Protein AF-A0A963N9H0-F1 (afdb_monomer)

Radius of gyration: 36.47 Å; Cα contacts (8 Å, |Δi|>4): 181; chains: 1;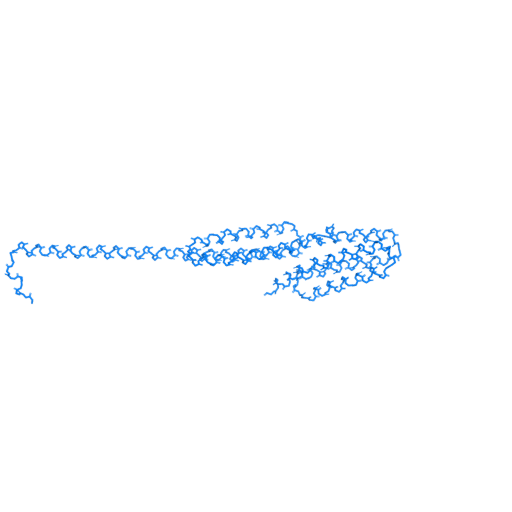 bounding box: 80×35×116 Å

pLDDT: mean 84.5, std 10.84, range [36.72, 97.06]

Secondary structure (DSSP, 8-state):
--SSSTTS-HHHHHHHHHHHHHHHHHHHHHHHHHHHHHHHHHHHHHHHHHHHHHHHHHHHHHHHHHHHHHHHHHHS--HHHHHHHHHHHHHHHHHHHHHHTT-HHHHHHHHHHHHHHHHHHHHHHHHHHHHHHH-SSTTSHHHHHHHHHHHHHHHH-TTSTHHHHHHHHHHHHHHHHHHHHH--HHHHHHHHHHHHHHHHHHHHS---HHHHHHHHHHHHHHHHHHHHHHHHHHHTT-

Structure (mmCIF, N/CA/C/O backbone):
data_AF-A0A963N9H0-F1
#
_entry.id   AF-A0A963N9H0-F1
#
loop_
_atom_site.group_PDB
_atom_site.id
_atom_site.type_symbol
_atom_site.label_atom_id
_atom_site.label_alt_id
_atom_site.label_comp_id
_atom_site.label_asym_id
_atom_site.label_entity_id
_atom_site.label_seq_id
_atom_site.pdbx_PDB_ins_code
_atom_site.Cartn_x
_atom_site.Cartn_y
_atom_site.Cartn_z
_atom_site.occupancy
_atom_site.B_iso_or_equiv
_atom_site.auth_seq_id
_atom_site.auth_comp_id
_atom_site.auth_asym_id
_atom_site.auth_atom_id
_atom_site.pdbx_PDB_model_num
ATOM 1 N N . MET A 1 1 ? 50.137 -22.230 -69.136 1.00 48.78 1 MET A N 1
ATOM 2 C CA . MET A 1 1 ? 48.948 -21.502 -69.634 1.00 48.78 1 MET A CA 1
ATOM 3 C C . MET A 1 1 ? 49.355 -20.440 -70.672 1.00 48.78 1 MET A C 1
ATOM 5 O O . MET A 1 1 ? 48.759 -19.378 -70.713 1.00 48.78 1 MET A O 1
ATOM 9 N N . ASP A 1 2 ? 50.320 -20.722 -71.562 1.00 50.44 2 ASP A N 1
ATOM 10 C CA . ASP A 1 2 ? 50.928 -19.682 -72.427 1.00 50.44 2 ASP A CA 1
ATOM 11 C C . ASP A 1 2 ? 50.453 -19.670 -73.887 1.00 50.44 2 ASP A C 1
ATOM 13 O O . ASP A 1 2 ? 50.834 -18.798 -74.664 1.00 50.44 2 ASP A O 1
ATOM 17 N N . LYS A 1 3 ? 49.594 -20.611 -74.297 1.00 55.88 3 LYS A N 1
ATOM 18 C CA . LYS A 1 3 ? 49.169 -20.721 -75.707 1.00 55.88 3 LYS A CA 1
ATOM 19 C C . LYS A 1 3 ? 47.962 -19.854 -76.090 1.00 55.88 3 LYS A C 1
ATOM 21 O O . LYS A 1 3 ? 47.691 -19.716 -77.277 1.00 55.88 3 LYS A O 1
ATOM 26 N N . LEU A 1 4 ? 47.260 -19.246 -75.128 1.00 56.66 4 LEU A N 1
ATOM 27 C CA . LEU A 1 4 ? 46.080 -18.406 -75.402 1.00 56.66 4 LEU A CA 1
ATOM 28 C C . LEU A 1 4 ? 46.425 -16.919 -75.610 1.00 56.66 4 LEU A C 1
ATOM 30 O O . LEU A 1 4 ? 45.755 -16.241 -76.380 1.00 56.66 4 LEU A O 1
ATOM 34 N N . PHE A 1 5 ? 47.513 -16.418 -75.017 1.00 53.69 5 PHE A N 1
ATOM 35 C CA . PHE A 1 5 ? 47.890 -14.997 -75.085 1.00 53.69 5 PHE A CA 1
ATOM 36 C C . PHE A 1 5 ? 48.872 -14.646 -76.218 1.00 53.69 5 PHE A C 1
ATOM 38 O O . PHE A 1 5 ? 49.210 -13.475 -76.408 1.00 53.69 5 PHE A O 1
ATOM 45 N N . SER A 1 6 ? 49.338 -15.622 -77.006 1.00 59.66 6 SER A N 1
ATOM 46 C CA . SER A 1 6 ? 50.351 -15.379 -78.049 1.00 59.66 6 SER A CA 1
ATOM 47 C C . SER A 1 6 ? 49.785 -14.837 -79.375 1.00 59.66 6 SER A C 1
ATOM 49 O O . SER A 1 6 ? 50.570 -14.421 -80.222 1.00 59.66 6 SER A O 1
ATOM 51 N N . LYS A 1 7 ? 48.453 -14.817 -79.563 1.00 62.03 7 LYS A N 1
ATOM 52 C CA . LYS A 1 7 ? 47.784 -14.373 -80.809 1.00 62.03 7 LYS A CA 1
ATOM 53 C C . LYS A 1 7 ? 47.127 -12.985 -80.746 1.00 62.03 7 LYS A C 1
ATOM 55 O O . LYS A 1 7 ? 46.616 -12.525 -81.761 1.00 62.03 7 LYS A O 1
ATOM 60 N N . LEU A 1 8 ? 47.140 -12.326 -79.589 1.00 63.69 8 LEU A N 1
ATOM 61 C CA . LEU A 1 8 ? 46.465 -11.039 -79.381 1.00 63.69 8 LEU A CA 1
ATOM 62 C C . LEU A 1 8 ? 47.384 -9.858 -79.729 1.00 63.69 8 LEU A C 1
ATOM 64 O O . LEU A 1 8 ? 48.564 -9.857 -79.356 1.00 63.69 8 LEU A O 1
ATOM 68 N N . ARG A 1 9 ? 46.849 -8.839 -80.415 1.00 72.94 9 ARG A N 1
ATOM 69 C CA . ARG A 1 9 ? 47.563 -7.580 -80.703 1.00 72.94 9 ARG A CA 1
ATOM 70 C C . ARG A 1 9 ? 47.847 -6.836 -79.391 1.00 72.94 9 ARG A C 1
ATOM 72 O O . ARG A 1 9 ? 47.112 -6.976 -78.417 1.00 72.94 9 ARG A O 1
ATOM 79 N N . ILE A 1 10 ? 48.901 -6.016 -79.348 1.00 68.56 10 ILE A N 1
ATOM 80 C CA . ILE A 1 10 ? 49.320 -5.289 -78.128 1.00 68.56 10 ILE A CA 1
ATOM 81 C C . ILE A 1 10 ? 48.164 -4.490 -77.492 1.00 68.56 10 ILE A C 1
ATOM 83 O O . ILE A 1 10 ? 48.017 -4.510 -76.273 1.00 68.56 10 ILE A O 1
ATOM 87 N N . GLY A 1 11 ? 47.286 -3.884 -78.301 1.00 66.62 11 GLY A N 1
ATOM 88 C CA . GLY A 1 11 ? 46.093 -3.178 -77.812 1.00 66.62 11 GLY A CA 1
ATOM 89 C C . GLY A 1 11 ? 45.054 -4.073 -77.118 1.00 66.62 11 GLY A C 1
ATOM 90 O O . GLY A 1 11 ? 44.454 -3.651 -76.136 1.00 66.62 11 GLY A O 1
ATOM 91 N N . GLU A 1 12 ? 44.884 -5.327 -77.550 1.00 72.62 12 GLU A N 1
ATOM 92 C CA . GLU A 1 12 ? 43.946 -6.285 -76.938 1.00 72.62 12 GLU A CA 1
ATOM 93 C C . GLU A 1 12 ? 44.474 -6.806 -75.595 1.00 72.62 12 GLU A C 1
ATOM 95 O O . GLU A 1 12 ? 43.708 -6.998 -74.654 1.00 72.62 12 GLU A O 1
ATOM 100 N N . LYS A 1 13 ? 45.797 -6.971 -75.469 1.00 64.69 13 LYS A N 1
ATOM 101 C CA . LYS A 1 13 ? 46.445 -7.336 -74.198 1.00 64.69 13 LYS A CA 1
ATOM 102 C C . LYS A 1 13 ? 46.311 -6.228 -73.154 1.00 64.69 13 LYS A C 1
ATOM 104 O O . LYS A 1 13 ? 46.033 -6.516 -71.993 1.00 64.69 13 LYS A O 1
ATOM 109 N N . ILE A 1 14 ? 46.467 -4.971 -73.577 1.00 70.31 14 ILE A N 1
ATOM 110 C CA . ILE A 1 14 ? 46.270 -3.797 -72.717 1.00 70.31 14 ILE A CA 1
ATOM 111 C C . ILE A 1 14 ? 44.790 -3.674 -72.326 1.00 70.31 14 ILE A C 1
ATOM 113 O O . ILE A 1 14 ? 44.487 -3.527 -71.144 1.00 70.31 14 ILE A O 1
ATOM 117 N N . GLY A 1 15 ? 43.865 -3.821 -73.281 1.00 73.50 15 GLY A N 1
ATOM 118 C CA . GLY A 1 15 ? 42.422 -3.784 -73.021 1.00 73.50 15 GLY A CA 1
ATOM 119 C C . GLY A 1 15 ? 41.946 -4.860 -72.037 1.00 73.50 15 GLY A C 1
ATOM 120 O O . GLY A 1 15 ? 41.176 -4.555 -71.130 1.00 73.50 15 GLY A O 1
ATOM 121 N N . LEU A 1 16 ? 42.454 -6.094 -72.149 1.00 69.00 16 LEU A N 1
ATOM 122 C CA . LEU A 1 16 ? 42.164 -7.172 -71.194 1.00 69.00 16 LEU A CA 1
ATOM 123 C C . LEU A 1 16 ? 42.707 -6.872 -69.790 1.00 69.00 16 LEU A C 1
ATOM 125 O O . LEU A 1 16 ? 42.027 -7.152 -68.805 1.00 69.00 16 LEU A O 1
ATOM 129 N N . GLY A 1 17 ? 43.895 -6.268 -69.693 1.00 67.69 17 GLY A N 1
ATOM 130 C CA . GLY A 1 17 ? 44.449 -5.808 -68.418 1.00 67.69 17 GLY A CA 1
ATOM 131 C C . GLY A 1 17 ? 43.565 -4.751 -67.751 1.00 67.69 17 GLY A C 1
ATOM 132 O O . GLY A 1 17 ? 43.219 -4.890 -66.581 1.00 67.69 17 GLY A O 1
ATOM 133 N N . PHE A 1 18 ? 43.123 -3.740 -68.505 1.00 72.12 18 PHE A N 1
ATOM 134 C CA . PHE A 1 18 ? 42.207 -2.713 -67.997 1.00 72.12 18 PHE A CA 1
ATOM 135 C C . PHE A 1 18 ? 40.836 -3.276 -67.607 1.00 72.12 18 PHE A C 1
ATOM 137 O O . PHE A 1 18 ? 40.290 -2.882 -66.579 1.00 72.12 18 PHE A O 1
ATOM 144 N N . ALA A 1 19 ? 40.295 -4.227 -68.373 1.00 67.94 19 ALA A N 1
ATOM 145 C CA . ALA A 1 19 ? 39.037 -4.891 -68.038 1.00 67.94 19 ALA A CA 1
ATOM 146 C C . ALA A 1 19 ? 39.141 -5.698 -66.733 1.00 67.94 19 ALA A C 1
ATOM 148 O O . ALA A 1 19 ? 38.238 -5.637 -65.900 1.00 67.94 19 ALA A O 1
ATOM 149 N N . LEU A 1 20 ? 40.258 -6.404 -66.522 1.00 70.75 20 LEU A N 1
ATOM 150 C CA . LEU A 1 20 ? 40.524 -7.143 -65.286 1.00 70.75 20 LEU A CA 1
ATOM 151 C C . LEU A 1 20 ? 40.627 -6.201 -64.077 1.00 70.75 20 LEU A C 1
ATOM 153 O O . LEU A 1 20 ? 40.017 -6.456 -63.042 1.00 70.75 20 LEU A O 1
ATOM 157 N N . VAL A 1 21 ? 41.353 -5.089 -64.220 1.00 71.00 21 VAL A N 1
ATOM 158 C CA . VAL A 1 21 ? 41.473 -4.065 -63.169 1.00 71.00 21 VAL A CA 1
ATOM 159 C C . VAL A 1 21 ? 40.116 -3.428 -62.866 1.00 71.00 21 VAL A C 1
ATOM 161 O O . VAL A 1 21 ? 39.776 -3.257 -61.698 1.00 71.00 21 VAL A O 1
ATOM 164 N N . GLY A 1 22 ? 39.305 -3.141 -63.888 1.00 71.38 22 GLY A N 1
ATOM 165 C CA . GLY A 1 22 ? 37.941 -2.638 -63.716 1.00 71.38 22 GLY A CA 1
ATOM 166 C C . GLY A 1 22 ? 37.037 -3.618 -62.962 1.00 71.38 22 GLY A C 1
ATOM 167 O O . GLY A 1 22 ? 36.325 -3.213 -62.049 1.00 71.38 22 GLY A O 1
ATOM 168 N N . LEU A 1 23 ? 37.109 -4.915 -63.277 1.00 80.31 23 LEU A N 1
ATOM 169 C CA . LEU A 1 23 ? 36.367 -5.967 -62.571 1.00 80.31 23 LEU A CA 1
ATOM 170 C C . LEU A 1 23 ? 36.786 -6.091 -61.102 1.00 80.31 23 LEU A C 1
ATOM 172 O O . LEU A 1 23 ? 35.928 -6.177 -60.223 1.00 80.31 23 LEU A O 1
ATOM 176 N N . LEU A 1 24 ? 38.093 -6.055 -60.828 1.00 76.62 24 LEU A N 1
ATOM 177 C CA . LEU A 1 24 ? 38.620 -6.052 -59.462 1.00 76.62 24 LEU A CA 1
ATOM 178 C C . LEU A 1 24 ? 38.179 -4.804 -58.692 1.00 76.62 24 LEU A C 1
ATOM 180 O O . LEU A 1 24 ? 37.809 -4.909 -57.526 1.00 76.62 24 LEU A O 1
ATOM 184 N N . PHE A 1 25 ? 38.161 -3.641 -59.346 1.00 77.81 25 PHE A N 1
ATOM 185 C CA . PHE A 1 25 ? 37.6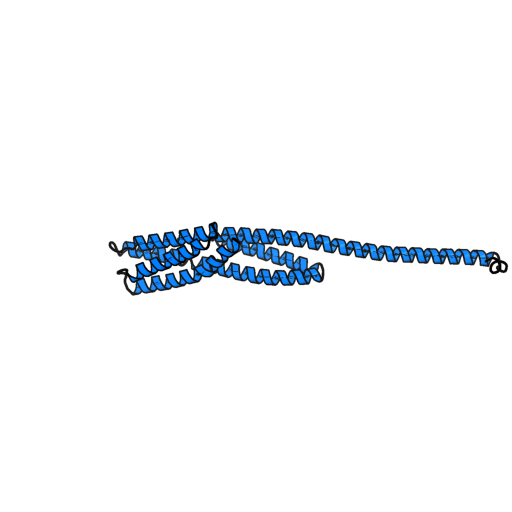96 -2.394 -58.747 1.00 77.81 25 PHE A CA 1
ATOM 186 C C . PHE A 1 25 ? 36.203 -2.450 -58.398 1.00 77.81 25 PHE A C 1
ATOM 188 O O . PHE A 1 25 ? 35.826 -2.124 -57.276 1.00 77.81 25 PHE A O 1
ATOM 195 N N . VAL A 1 26 ? 35.354 -2.937 -59.308 1.00 85.38 26 VAL A N 1
ATOM 196 C CA . VAL A 1 26 ? 33.917 -3.129 -59.043 1.00 85.38 26 VAL A CA 1
ATOM 197 C C . VAL A 1 26 ? 33.695 -4.134 -57.910 1.00 85.38 26 VAL A C 1
ATOM 199 O O . VAL A 1 26 ? 32.874 -3.882 -57.032 1.00 85.38 26 VAL A O 1
ATOM 202 N N . GLY A 1 27 ? 34.457 -5.231 -57.876 1.00 82.12 27 GLY A N 1
ATOM 203 C CA . GLY A 1 27 ? 34.415 -6.201 -56.780 1.00 82.12 27 GLY A CA 1
ATOM 204 C C . GLY A 1 27 ? 34.830 -5.599 -55.434 1.00 82.12 27 GLY A C 1
ATOM 205 O O . GLY A 1 27 ? 34.174 -5.847 -54.425 1.00 82.12 27 GLY A O 1
ATOM 206 N N . ALA A 1 28 ? 35.867 -4.757 -55.415 1.00 75.75 28 ALA A N 1
ATOM 207 C CA . ALA A 1 28 ? 36.307 -4.048 -54.215 1.00 75.75 28 ALA A CA 1
ATOM 208 C C . ALA A 1 28 ? 35.260 -3.033 -53.728 1.00 75.75 28 ALA A C 1
ATOM 210 O O . ALA A 1 28 ? 34.982 -2.975 -52.532 1.00 75.75 28 ALA A O 1
ATOM 211 N N . VAL A 1 29 ? 34.631 -2.282 -54.640 1.00 81.38 29 VAL A N 1
ATOM 212 C CA . VAL A 1 29 ? 33.537 -1.350 -54.318 1.00 81.38 29 VAL A CA 1
ATOM 213 C C . VAL A 1 29 ? 32.312 -2.102 -53.795 1.00 81.38 29 VAL A C 1
ATOM 215 O O . VAL A 1 29 ? 31.727 -1.691 -52.797 1.00 81.38 29 VAL A O 1
ATOM 218 N N . TRP A 1 30 ? 31.947 -3.228 -54.413 1.00 87.75 30 TRP A N 1
ATOM 219 C CA . TRP A 1 30 ? 30.854 -4.083 -53.947 1.00 87.75 30 TRP A CA 1
ATOM 220 C C . TRP A 1 30 ? 31.128 -4.640 -52.548 1.00 87.75 30 TRP A C 1
ATOM 222 O O . TRP A 1 30 ? 30.266 -4.575 -51.674 1.00 87.75 30 TRP A O 1
ATOM 232 N N . HIS A 1 31 ? 32.335 -5.160 -52.318 1.00 85.06 31 HIS A N 1
ATOM 233 C CA . HIS A 1 31 ? 32.744 -5.675 -51.015 1.00 85.06 31 HIS A CA 1
ATOM 234 C C . HIS A 1 31 ? 32.749 -4.570 -49.953 1.00 85.06 31 HIS A C 1
ATOM 236 O O . HIS A 1 31 ? 32.226 -4.770 -48.862 1.00 85.06 31 HIS A O 1
ATOM 242 N N . TYR A 1 32 ? 33.255 -3.380 -50.285 1.00 82.44 32 TYR A N 1
ATOM 243 C CA . TYR A 1 32 ? 33.191 -2.215 -49.407 1.00 82.44 32 TYR A CA 1
ATOM 244 C C . TYR A 1 32 ? 31.743 -1.834 -49.074 1.00 82.44 32 TYR A C 1
ATOM 246 O O . TYR A 1 32 ? 31.433 -1.563 -47.919 1.00 82.44 32 TYR A O 1
ATOM 254 N N . HIS A 1 33 ? 30.838 -1.877 -50.056 1.00 78.69 33 HIS A N 1
ATOM 255 C CA . HIS A 1 33 ? 29.423 -1.581 -49.846 1.00 78.69 33 HIS A CA 1
ATOM 256 C C . HIS A 1 33 ? 28.727 -2.628 -48.961 1.00 78.69 33 HIS A C 1
ATOM 258 O O . HIS A 1 33 ? 27.963 -2.258 -48.071 1.00 78.69 33 HIS A O 1
ATOM 264 N N . GLN A 1 34 ? 29.028 -3.920 -49.143 1.00 77.38 34 GLN A N 1
ATOM 265 C CA . GLN A 1 34 ? 28.517 -4.986 -48.272 1.00 77.38 34 GLN A CA 1
ATOM 266 C C . GLN A 1 34 ? 29.038 -4.864 -46.837 1.00 77.38 34 GLN A C 1
ATOM 268 O O . GLN A 1 34 ? 28.249 -4.957 -45.900 1.00 77.38 34 GLN A O 1
ATOM 273 N N . THR A 1 35 ? 30.334 -4.599 -46.659 1.00 79.50 35 THR A N 1
ATOM 274 C CA . THR A 1 35 ? 30.947 -4.406 -45.336 1.00 79.50 35 THR A CA 1
ATOM 275 C C . THR A 1 35 ? 30.414 -3.148 -44.650 1.00 79.50 35 THR A C 1
ATOM 277 O O . THR A 1 35 ? 30.162 -3.151 -43.449 1.00 79.50 35 THR A O 1
ATOM 280 N N . LEU A 1 36 ? 30.183 -2.067 -45.398 1.00 75.00 36 LEU A N 1
ATOM 281 C CA . LEU A 1 36 ? 29.583 -0.852 -44.851 1.00 75.00 36 LEU A CA 1
ATOM 282 C C . LEU A 1 36 ? 28.138 -1.103 -44.394 1.00 75.00 36 LEU A C 1
ATOM 284 O O . LEU A 1 36 ? 27.751 -0.647 -43.321 1.00 75.00 36 LEU A O 1
ATOM 288 N N . ALA A 1 37 ? 27.358 -1.862 -45.170 1.00 73.44 37 ALA A N 1
ATOM 289 C CA . ALA A 1 37 ? 25.994 -2.234 -44.806 1.00 73.44 37 ALA A CA 1
ATOM 290 C C . ALA A 1 37 ? 25.938 -3.137 -43.559 1.00 73.44 37 ALA A C 1
ATOM 292 O O . ALA A 1 37 ? 25.073 -2.931 -42.710 1.00 73.44 37 ALA A O 1
ATOM 293 N N . SER A 1 38 ? 26.863 -4.096 -43.411 1.00 70.25 38 SER A N 1
ATOM 294 C CA . SER A 1 38 ? 26.918 -4.958 -42.221 1.00 70.25 38 SER A CA 1
ATOM 295 C C . SER A 1 38 ? 27.347 -4.188 -40.972 1.00 70.25 38 SER A C 1
ATOM 297 O O . SER A 1 38 ? 26.700 -4.303 -39.939 1.00 70.25 38 SER A O 1
ATOM 299 N N . VAL A 1 39 ? 28.367 -3.328 -41.080 1.00 72.12 39 VAL A N 1
ATOM 300 C CA . VAL A 1 39 ? 28.839 -2.505 -39.956 1.00 72.12 39 VAL A CA 1
ATOM 301 C C . VAL A 1 39 ? 27.755 -1.526 -39.499 1.00 72.12 39 VAL A C 1
ATOM 303 O O . VAL A 1 39 ? 27.527 -1.384 -38.303 1.00 72.12 39 VAL A O 1
ATOM 306 N N . LEU A 1 40 ? 27.032 -0.884 -40.424 1.00 68.12 40 LEU A N 1
ATOM 307 C CA . LEU A 1 40 ? 25.894 -0.023 -40.075 1.00 68.12 40 LEU A CA 1
ATOM 308 C C . LEU A 1 40 ? 24.773 -0.798 -39.357 1.00 68.12 40 LEU A C 1
ATOM 310 O O . LEU A 1 40 ? 24.178 -0.272 -38.416 1.00 68.12 40 LEU A O 1
ATOM 314 N N . GLY A 1 41 ? 24.510 -2.046 -39.760 1.00 68.56 41 GLY A N 1
ATOM 315 C CA . GLY A 1 41 ? 23.574 -2.941 -39.072 1.00 68.56 41 GLY A CA 1
ATOM 316 C C . GLY A 1 41 ? 24.010 -3.274 -37.641 1.00 68.56 41 GLY A C 1
ATOM 317 O O . GLY A 1 41 ? 23.213 -3.130 -36.712 1.00 68.56 41 GLY A O 1
ATOM 318 N N . ASP A 1 42 ? 25.285 -3.624 -37.452 1.00 69.44 42 ASP A N 1
ATOM 319 C CA . ASP A 1 42 ? 25.866 -3.924 -36.137 1.00 69.44 42 ASP A CA 1
ATOM 320 C C . ASP A 1 42 ? 25.811 -2.701 -35.202 1.00 69.44 42 ASP A C 1
ATOM 322 O O . ASP A 1 42 ? 25.461 -2.819 -34.026 1.00 69.44 42 ASP A O 1
ATOM 326 N N . TYR A 1 43 ? 26.072 -1.497 -35.728 1.00 65.94 43 TYR A N 1
ATOM 327 C CA . TYR A 1 43 ? 25.946 -0.243 -34.974 1.00 65.94 43 TYR A CA 1
ATOM 328 C C . TYR A 1 43 ? 24.508 0.027 -34.509 1.00 65.94 43 TYR A C 1
ATOM 330 O O . TYR A 1 43 ? 24.304 0.415 -33.356 1.00 65.94 43 TYR A O 1
ATOM 338 N N . HIS A 1 44 ? 23.505 -0.198 -35.364 1.00 67.25 44 HIS A N 1
ATOM 339 C CA . HIS A 1 44 ? 22.098 -0.047 -34.979 1.00 67.25 44 HIS A CA 1
ATOM 340 C C . HIS A 1 44 ? 21.672 -1.065 -33.914 1.00 67.25 44 HIS A C 1
ATOM 342 O O . HIS A 1 44 ? 20.923 -0.722 -32.996 1.00 67.25 44 HIS A O 1
ATOM 348 N N . GLN A 1 45 ? 22.179 -2.298 -33.989 1.00 70.94 45 GLN A N 1
ATOM 349 C CA . GLN A 1 45 ? 21.889 -3.334 -33.000 1.00 70.94 45 GLN A CA 1
ATOM 350 C C . GLN A 1 45 ? 22.528 -3.025 -31.635 1.00 70.94 45 GLN A C 1
ATOM 352 O O . GLN A 1 45 ? 21.884 -3.203 -30.598 1.00 70.94 45 GLN A O 1
ATOM 357 N N . LEU A 1 46 ? 23.755 -2.494 -31.626 1.00 74.38 46 LEU A N 1
ATOM 358 C CA . LEU A 1 46 ? 24.432 -2.028 -30.411 1.00 74.38 46 LEU A CA 1
ATOM 359 C C . LEU A 1 46 ? 23.692 -0.852 -29.755 1.00 74.38 46 LEU A C 1
ATOM 361 O O . LEU A 1 46 ? 23.509 -0.848 -28.539 1.00 74.38 46 LEU A O 1
ATOM 365 N N . GLN A 1 47 ? 23.206 0.110 -30.546 1.00 76.12 47 GLN A N 1
ATOM 366 C CA . GLN A 1 47 ? 22.415 1.235 -30.031 1.00 76.12 47 GLN A CA 1
ATOM 367 C C . GLN A 1 47 ? 21.104 0.779 -29.376 1.00 76.12 47 GLN A C 1
ATOM 369 O O . GLN A 1 47 ? 20.761 1.262 -28.296 1.00 76.12 47 GLN A O 1
ATOM 374 N N . GLY A 1 48 ? 20.390 -0.171 -29.990 1.00 80.38 48 GLY A N 1
ATOM 375 C CA . GLY A 1 48 ? 19.176 -0.749 -29.405 1.00 80.38 48 GLY A CA 1
ATOM 376 C C . GLY A 1 48 ? 19.452 -1.488 -28.093 1.00 80.38 48 GLY A C 1
ATOM 377 O O . GLY A 1 48 ? 18.711 -1.329 -27.123 1.00 80.38 48 GLY A O 1
ATOM 378 N N . TYR A 1 49 ? 20.555 -2.240 -28.026 1.00 83.94 49 TYR A N 1
ATOM 379 C CA . TYR A 1 49 ? 20.961 -2.951 -26.814 1.00 83.94 49 TYR A CA 1
ATOM 380 C C . TYR A 1 49 ? 21.291 -2.005 -25.650 1.00 83.94 49 TYR A C 1
ATOM 382 O O . TYR A 1 49 ? 20.796 -2.215 -24.540 1.00 83.94 49 TYR A O 1
ATOM 390 N N . GLU A 1 50 ? 22.084 -0.956 -25.893 1.00 86.69 50 GLU A N 1
ATO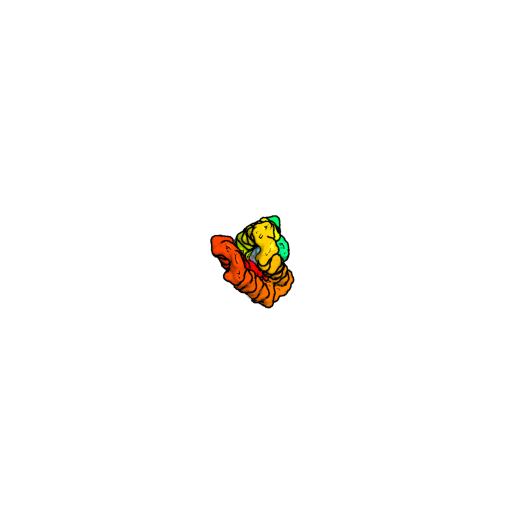M 391 C CA . GLU A 1 50 ? 22.437 0.030 -24.863 1.00 86.69 50 GLU A CA 1
ATOM 392 C C . GLU A 1 50 ? 21.205 0.798 -24.364 1.00 86.69 50 GLU A C 1
ATOM 394 O O . GLU A 1 50 ? 21.013 0.940 -23.155 1.00 86.69 50 GLU A O 1
ATOM 399 N N . LEU A 1 51 ? 20.307 1.212 -25.269 1.00 89.44 51 LEU A N 1
ATOM 400 C CA . LEU A 1 51 ? 19.061 1.884 -24.892 1.00 89.44 51 LEU A CA 1
ATOM 401 C C . LEU A 1 51 ? 18.153 0.970 -24.058 1.00 89.44 51 LEU A C 1
ATOM 403 O O . LEU A 1 51 ? 17.644 1.386 -23.016 1.00 89.44 51 LEU A O 1
ATOM 407 N N . ARG A 1 52 ? 17.988 -0.292 -24.474 1.00 89.88 52 ARG A N 1
ATOM 408 C CA . ARG A 1 52 ? 17.221 -1.297 -23.726 1.00 89.88 52 ARG A CA 1
ATOM 409 C C . ARG A 1 52 ? 17.783 -1.493 -22.322 1.00 89.88 52 ARG A C 1
ATOM 411 O O . ARG A 1 52 ? 17.020 -1.550 -21.362 1.00 89.88 52 ARG A O 1
ATOM 418 N N . LYS A 1 53 ? 19.108 -1.597 -22.197 1.00 90.81 53 LYS A N 1
ATOM 419 C CA . LYS A 1 53 ? 19.792 -1.776 -20.912 1.00 90.81 53 LYS A CA 1
ATOM 420 C C . LYS A 1 53 ? 19.610 -0.560 -20.000 1.00 90.81 53 LYS A C 1
ATOM 422 O O . LYS A 1 53 ? 19.305 -0.745 -18.826 1.00 90.81 53 LYS A O 1
ATOM 427 N N . SER A 1 54 ? 19.749 0.655 -20.536 1.00 93.19 54 SER A N 1
ATOM 428 C CA . SER A 1 54 ? 19.509 1.896 -19.784 1.00 93.19 54 SER A CA 1
ATOM 429 C C . SER A 1 54 ? 18.074 1.960 -19.271 1.00 93.19 54 SER A C 1
ATOM 431 O O . SER A 1 54 ? 17.853 2.148 -18.079 1.00 93.19 54 SER A O 1
ATOM 433 N N . LEU A 1 55 ? 17.093 1.716 -20.147 1.00 94.12 55 LEU A N 1
ATOM 434 C CA . LEU A 1 55 ? 15.678 1.724 -19.777 1.00 94.12 55 LEU A CA 1
ATOM 435 C C . LEU A 1 55 ? 15.343 0.644 -18.747 1.00 94.12 55 LEU A C 1
ATOM 437 O O . LEU A 1 55 ? 14.575 0.907 -17.828 1.00 94.12 55 LEU A O 1
ATOM 441 N N . ALA A 1 56 ? 15.928 -0.550 -18.861 1.00 90.19 56 ALA A N 1
ATOM 442 C CA . ALA A 1 56 ? 15.739 -1.612 -17.876 1.00 90.19 56 ALA A CA 1
ATOM 443 C C . ALA A 1 56 ? 16.246 -1.198 -16.484 1.00 90.19 56 ALA A C 1
ATOM 445 O O . ALA A 1 56 ? 15.515 -1.348 -15.507 1.00 90.19 56 ALA A O 1
ATOM 446 N N . LEU A 1 57 ? 17.448 -0.615 -16.403 1.00 93.12 57 LEU A N 1
ATOM 447 C CA . LEU A 1 57 ? 18.001 -0.095 -15.149 1.00 93.12 57 LEU A CA 1
ATOM 448 C C . LEU A 1 57 ? 17.133 1.032 -14.577 1.00 93.12 57 LEU A C 1
ATOM 450 O O . LEU A 1 57 ? 16.840 1.076 -13.387 1.00 93.12 57 LEU A O 1
ATOM 454 N N . GLU A 1 58 ? 16.689 1.948 -15.430 1.00 94.06 58 GLU A N 1
ATOM 455 C CA . GLU A 1 58 ? 15.828 3.050 -15.023 1.00 94.06 58 GLU A CA 1
ATOM 456 C C . GLU A 1 58 ? 14.445 2.593 -14.544 1.00 94.06 58 GLU A C 1
ATOM 458 O O . GLU A 1 58 ? 13.870 3.245 -13.673 1.00 94.06 58 GLU A O 1
ATOM 463 N N . ILE A 1 59 ? 13.900 1.513 -15.108 1.00 92.44 59 ILE A N 1
ATOM 464 C CA . ILE A 1 59 ? 12.665 0.870 -14.640 1.00 92.44 59 ILE A CA 1
ATOM 465 C C . ILE A 1 59 ? 12.895 0.238 -13.265 1.00 92.44 59 ILE A C 1
ATOM 467 O O . ILE A 1 59 ? 12.061 0.400 -12.380 1.00 92.44 59 ILE A O 1
ATOM 471 N N . GLU A 1 60 ? 14.024 -0.441 -13.061 1.00 88.88 60 GLU A N 1
ATOM 472 C CA . GLU A 1 60 ? 14.376 -1.038 -11.769 1.00 88.88 60 GLU A CA 1
ATOM 473 C C . GLU A 1 60 ? 14.495 0.023 -10.664 1.00 88.88 60 GLU A C 1
ATOM 475 O O . GLU A 1 60 ? 13.933 -0.144 -9.580 1.00 88.88 60 GLU A O 1
ATOM 480 N N . ILE A 1 61 ? 15.144 1.153 -10.964 1.00 93.00 61 ILE A N 1
ATOM 481 C CA . ILE A 1 61 ? 15.269 2.290 -10.042 1.00 93.00 61 ILE A CA 1
ATOM 482 C C . ILE A 1 61 ? 13.895 2.874 -9.690 1.00 93.00 61 ILE A C 1
ATOM 484 O O . ILE A 1 61 ? 13.610 3.098 -8.515 1.00 93.00 61 ILE A O 1
ATOM 488 N N . GLU A 1 62 ? 13.021 3.107 -10.673 1.00 94.56 62 GLU A N 1
ATOM 489 C CA . GLU A 1 62 ? 11.683 3.642 -10.376 1.00 94.56 62 GLU A CA 1
ATOM 490 C C . GLU A 1 62 ? 10.817 2.640 -9.623 1.00 94.56 62 GLU A C 1
ATOM 492 O O . GLU A 1 62 ? 10.041 3.040 -8.765 1.00 94.56 62 GLU A O 1
ATOM 497 N N . LEU A 1 63 ? 10.951 1.339 -9.892 1.00 90.38 63 LEU A N 1
ATOM 498 C CA . LEU A 1 63 ? 10.244 0.318 -9.125 1.00 90.38 63 LEU A CA 1
ATOM 499 C C . LEU A 1 63 ? 10.688 0.320 -7.657 1.00 90.38 63 LEU A C 1
ATOM 501 O O . LEU A 1 63 ? 9.857 0.152 -6.765 1.00 90.38 63 LEU A O 1
ATOM 505 N N . ALA A 1 64 ? 11.979 0.534 -7.393 1.00 89.12 64 ALA A N 1
ATOM 506 C CA . ALA A 1 64 ? 12.472 0.722 -6.033 1.00 89.12 64 ALA A CA 1
ATOM 507 C C . ALA A 1 64 ? 11.883 1.989 -5.388 1.00 89.12 64 ALA A C 1
ATOM 509 O O . ALA A 1 64 ? 11.448 1.927 -4.241 1.00 89.12 64 ALA A O 1
ATOM 510 N N . ALA A 1 65 ? 11.787 3.095 -6.130 1.00 93.31 65 ALA A N 1
ATOM 511 C CA . ALA A 1 65 ? 11.175 4.332 -5.643 1.00 93.31 65 ALA A CA 1
ATOM 512 C C . ALA A 1 65 ? 9.670 4.179 -5.347 1.00 93.31 65 ALA A C 1
ATOM 514 O O . ALA A 1 65 ? 9.202 4.641 -4.311 1.00 93.31 65 ALA A O 1
ATOM 515 N N . VAL A 1 66 ? 8.923 3.458 -6.194 1.00 92.75 66 VAL A N 1
ATOM 516 C CA . VAL A 1 66 ? 7.520 3.087 -5.929 1.00 92.75 66 VAL A CA 1
ATOM 517 C C . VAL A 1 66 ? 7.399 2.347 -4.596 1.00 92.75 66 VAL A C 1
ATOM 519 O O . VAL A 1 66 ? 6.544 2.687 -3.784 1.00 92.75 66 VAL A O 1
ATOM 522 N N . ARG A 1 67 ? 8.259 1.349 -4.355 1.00 88.19 67 ARG A N 1
ATOM 523 C CA . ARG A 1 67 ? 8.234 0.548 -3.121 1.00 88.19 67 ARG A CA 1
ATOM 524 C C . ARG A 1 67 ? 8.582 1.368 -1.884 1.00 88.19 67 ARG A C 1
ATOM 526 O O . ARG A 1 67 ? 7.989 1.157 -0.830 1.00 88.19 67 ARG A O 1
ATOM 533 N N . ASP A 1 68 ? 9.536 2.284 -2.000 1.00 89.31 68 ASP A N 1
ATOM 534 C CA . ASP A 1 68 ? 9.925 3.167 -0.900 1.00 89.31 68 ASP A CA 1
ATOM 535 C C . ASP A 1 68 ? 8.806 4.161 -0.546 1.00 89.31 68 ASP A C 1
ATOM 537 O O . ASP A 1 68 ? 8.461 4.331 0.627 1.00 89.31 68 ASP A O 1
ATOM 541 N N . ALA A 1 69 ? 8.154 4.732 -1.563 1.00 92.25 69 ALA A N 1
ATOM 542 C CA . ALA A 1 69 ? 6.980 5.582 -1.390 1.00 92.25 69 ALA A CA 1
ATOM 543 C C . ALA A 1 69 ? 5.787 4.802 -0.801 1.00 92.25 69 ALA A C 1
ATOM 545 O O . ALA A 1 69 ? 5.144 5.281 0.134 1.00 92.25 69 ALA A O 1
ATOM 546 N N . GLU A 1 70 ? 5.524 3.574 -1.272 1.00 90.06 70 GLU A N 1
ATOM 547 C CA . GLU A 1 70 ? 4.491 2.692 -0.706 1.00 90.06 70 GLU A CA 1
ATOM 548 C C . GLU A 1 70 ? 4.775 2.427 0.773 1.00 90.06 70 GLU A C 1
ATOM 550 O O . GLU A 1 70 ? 3.897 2.590 1.618 1.00 90.06 70 GLU A O 1
ATOM 555 N N . LYS A 1 71 ? 6.013 2.059 1.112 1.00 87.38 71 LYS A N 1
ATOM 556 C CA . LYS A 1 71 ? 6.409 1.799 2.496 1.00 87.38 71 LYS A CA 1
ATOM 557 C C . LYS A 1 71 ? 6.232 3.032 3.377 1.00 87.38 71 LYS A C 1
ATOM 559 O O . LYS A 1 71 ? 5.726 2.914 4.490 1.00 87.38 71 LYS A O 1
ATOM 564 N N . SER A 1 72 ? 6.618 4.201 2.877 1.00 91.00 72 SER A N 1
ATOM 565 C CA . SER A 1 72 ? 6.425 5.470 3.580 1.00 91.00 72 SER A CA 1
ATOM 566 C C . SER A 1 72 ? 4.942 5.724 3.857 1.00 91.00 72 SER A C 1
ATOM 568 O O . SER A 1 72 ? 4.582 6.015 4.996 1.00 91.00 72 SER A O 1
ATOM 570 N N . PHE A 1 73 ? 4.076 5.504 2.860 1.00 91.19 73 PHE A N 1
ATOM 571 C CA . PHE A 1 73 ? 2.623 5.584 3.026 1.00 91.19 73 PHE A CA 1
ATOM 572 C C . PHE A 1 73 ? 2.090 4.584 4.064 1.00 91.19 73 PHE A C 1
ATOM 574 O O . PHE A 1 73 ? 1.244 4.938 4.875 1.00 91.19 73 PHE A O 1
ATOM 581 N N . LEU A 1 74 ? 2.581 3.343 4.086 1.00 85.81 74 LEU A N 1
ATOM 582 C CA . LEU A 1 74 ? 2.125 2.340 5.056 1.00 85.81 74 LEU A CA 1
ATOM 583 C C . LEU A 1 74 ? 2.538 2.666 6.500 1.00 85.81 74 LEU A C 1
ATOM 585 O O . LEU A 1 74 ? 1.813 2.324 7.434 1.00 85.81 74 LEU A O 1
ATOM 589 N N . ILE A 1 75 ? 3.698 3.298 6.692 1.00 85.62 75 ILE A N 1
ATOM 590 C CA . ILE A 1 75 ? 4.203 3.689 8.016 1.00 85.62 75 ILE A CA 1
ATOM 591 C C . ILE A 1 75 ? 3.430 4.889 8.562 1.00 85.62 75 ILE A C 1
ATOM 593 O O . ILE A 1 75 ? 3.067 4.905 9.743 1.00 85.62 75 ILE A O 1
ATOM 597 N N . ASP A 1 76 ? 3.191 5.884 7.712 1.00 88.00 76 ASP A N 1
ATOM 598 C CA . ASP A 1 76 ? 2.487 7.107 8.076 1.00 88.00 76 ASP A CA 1
ATOM 599 C C . ASP A 1 76 ? 1.494 7.496 6.971 1.00 88.00 76 ASP A C 1
ATOM 601 O O . ASP A 1 76 ? 1.841 8.263 6.073 1.00 88.00 76 ASP A O 1
ATOM 605 N N . PRO A 1 77 ? 0.268 6.940 6.985 1.00 88.12 77 PRO A N 1
ATOM 606 C CA . PRO A 1 77 ? -0.701 7.150 5.916 1.00 88.12 77 PRO A CA 1
ATOM 607 C C . PRO A 1 77 ? -1.044 8.627 5.729 1.00 88.12 77 PRO A C 1
ATOM 609 O O . PRO A 1 77 ? -1.644 9.262 6.591 1.00 88.12 77 PRO A O 1
ATOM 612 N N . GLN A 1 78 ? -0.689 9.16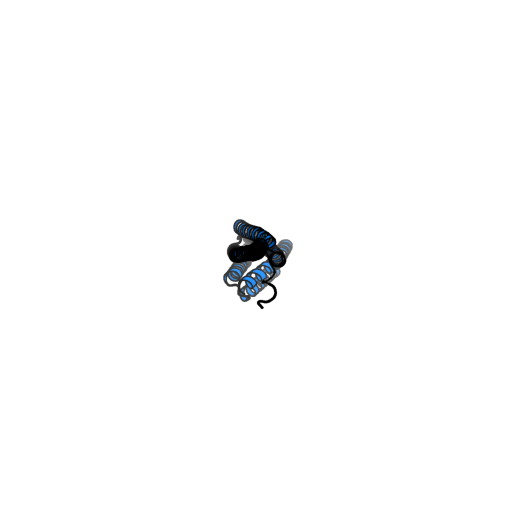9 4.565 1.00 91.44 78 GLN A N 1
ATOM 613 C CA . GLN A 1 78 ? -0.985 10.544 4.171 1.00 91.44 78 GLN A CA 1
ATOM 614 C C . GLN A 1 78 ? -1.307 10.605 2.678 1.00 91.44 78 GLN A C 1
ATOM 616 O O . GLN A 1 78 ? -0.660 9.938 1.867 1.00 91.44 78 GLN A O 1
ATOM 621 N N . ASP A 1 79 ? -2.249 11.467 2.289 1.00 89.56 79 ASP A N 1
ATOM 622 C CA . ASP A 1 79 ? -2.623 11.643 0.878 1.00 89.56 79 ASP A CA 1
ATOM 623 C C . ASP A 1 79 ? -1.432 12.064 0.002 1.00 89.56 79 ASP A C 1
ATOM 625 O O . ASP A 1 79 ? -1.342 11.667 -1.160 1.00 89.56 79 ASP A O 1
ATOM 629 N N . ILE A 1 80 ? -0.486 12.831 0.558 1.00 92.56 80 ILE A N 1
ATOM 630 C CA . ILE A 1 80 ? 0.703 13.273 -0.180 1.00 92.56 80 ILE A CA 1
ATOM 631 C C . ILE A 1 80 ? 1.621 12.102 -0.558 1.00 92.56 80 ILE A C 1
ATOM 633 O O . ILE A 1 80 ? 2.166 12.089 -1.658 1.00 92.56 80 ILE A O 1
ATOM 637 N N . LEU A 1 81 ? 1.734 11.094 0.313 1.00 92.19 81 LEU A N 1
ATOM 638 C CA . LEU A 1 81 ? 2.545 9.899 0.076 1.00 92.19 81 LEU A CA 1
ATOM 639 C C . LEU A 1 81 ? 1.846 8.948 -0.901 1.00 92.19 81 LEU A C 1
ATOM 641 O O . LEU A 1 81 ? 2.493 8.369 -1.769 1.00 92.19 81 LEU A O 1
ATOM 645 N N . ALA A 1 82 ? 0.512 8.854 -0.845 1.00 92.75 82 ALA A N 1
ATOM 646 C CA . ALA A 1 82 ? -0.252 8.139 -1.867 1.00 92.75 82 ALA A CA 1
ATOM 647 C C . ALA A 1 82 ? -0.064 8.767 -3.263 1.00 92.75 82 ALA A C 1
ATOM 649 O O . ALA A 1 82 ? 0.157 8.056 -4.244 1.00 92.75 82 ALA A O 1
ATOM 650 N N . ALA A 1 83 ? -0.070 10.101 -3.348 1.00 94.88 83 ALA A N 1
ATOM 651 C CA . ALA A 1 83 ? 0.198 10.818 -4.593 1.00 94.88 83 ALA A CA 1
ATOM 652 C C . ALA A 1 83 ? 1.643 10.624 -5.101 1.00 94.88 83 ALA A C 1
ATOM 654 O O . ALA A 1 83 ? 1.884 10.644 -6.312 1.00 94.88 83 ALA A O 1
ATOM 655 N N . GLU A 1 84 ? 2.610 10.425 -4.202 1.00 95.94 84 GLU A N 1
ATOM 656 C CA . GLU A 1 84 ? 3.999 10.121 -4.560 1.00 95.94 84 GLU A CA 1
ATOM 657 C C . GLU A 1 84 ? 4.135 8.741 -5.218 1.00 95.94 84 GLU A C 1
ATOM 659 O O . GLU A 1 84 ? 4.781 8.624 -6.264 1.00 95.94 84 GLU A O 1
ATOM 664 N N . VAL A 1 85 ? 3.445 7.722 -4.693 1.00 94.81 85 VAL A N 1
ATOM 665 C CA . VAL A 1 85 ? 3.366 6.397 -5.332 1.00 94.81 85 VAL A CA 1
ATOM 666 C C . VAL A 1 85 ? 2.797 6.513 -6.746 1.00 94.81 85 VAL A C 1
ATOM 668 O O . VAL A 1 85 ? 3.411 6.035 -7.704 1.00 94.81 85 VAL A O 1
ATOM 671 N N . ASP A 1 86 ? 1.673 7.216 -6.912 1.00 95.19 86 ASP A N 1
ATOM 672 C CA . ASP A 1 86 ? 1.052 7.425 -8.225 1.00 95.19 86 ASP A CA 1
ATOM 673 C C . ASP A 1 86 ? 1.995 8.128 -9.213 1.00 95.19 86 ASP A C 1
ATOM 675 O O . ASP A 1 86 ? 2.061 7.764 -10.393 1.00 95.19 86 ASP A O 1
ATOM 679 N N . LYS A 1 87 ? 2.777 9.104 -8.745 1.00 97.06 87 LYS A N 1
ATOM 680 C CA . LYS A 1 87 ? 3.769 9.811 -9.563 1.00 97.06 87 LYS A CA 1
ATOM 681 C C . LYS A 1 87 ? 4.873 8.876 -10.072 1.00 97.06 87 LYS A C 1
ATOM 683 O O . LYS A 1 87 ? 5.245 8.955 -11.250 1.00 97.06 87 LYS A O 1
ATOM 688 N N . HIS A 1 88 ? 5.392 7.987 -9.228 1.00 96.56 88 HIS A N 1
ATOM 689 C CA . HIS A 1 88 ? 6.394 7.006 -9.655 1.00 96.56 88 HIS A CA 1
ATOM 690 C C . HIS A 1 88 ? 5.796 5.954 -10.598 1.00 96.56 88 HIS A C 1
ATOM 692 O O . HIS A 1 88 ? 6.401 5.633 -11.623 1.00 96.56 88 HIS A O 1
ATOM 698 N N . LEU A 1 89 ? 4.559 5.508 -10.355 1.00 95.19 89 LEU A N 1
ATOM 699 C CA . LEU A 1 89 ? 3.839 4.607 -11.261 1.00 95.19 89 LEU A CA 1
ATOM 700 C C . LEU A 1 89 ? 3.624 5.223 -12.655 1.00 95.19 89 LEU A C 1
ATOM 702 O O . LEU A 1 89 ? 3.799 4.541 -13.664 1.00 95.19 89 LEU A O 1
ATOM 706 N N . GLN A 1 90 ? 3.296 6.515 -12.738 1.00 96.69 90 GLN A N 1
ATOM 707 C CA . GLN A 1 90 ? 3.203 7.233 -14.017 1.00 96.69 90 GLN A CA 1
ATOM 708 C C . GLN A 1 90 ? 4.563 7.360 -14.720 1.00 96.69 90 GLN A C 1
ATOM 710 O O . GLN A 1 90 ? 4.638 7.400 -15.950 1.00 96.69 90 GLN A O 1
ATOM 715 N N . THR A 1 91 ? 5.649 7.453 -13.953 1.00 96.75 91 THR A N 1
ATOM 716 C CA . THR A 1 91 ? 7.009 7.510 -14.503 1.00 96.75 91 THR A CA 1
ATOM 717 C C . THR A 1 91 ? 7.423 6.149 -15.063 1.00 96.75 91 THR A C 1
ATOM 719 O O . THR A 1 91 ? 7.950 6.089 -16.176 1.00 96.75 91 THR A O 1
ATOM 722 N N . LEU A 1 92 ? 7.089 5.055 -14.371 1.00 94.75 92 LEU A N 1
ATOM 723 C CA . LEU A 1 92 ? 7.242 3.690 -14.882 1.00 94.75 92 LEU A CA 1
ATOM 724 C C . LEU A 1 92 ? 6.478 3.473 -16.190 1.00 94.75 92 LEU A C 1
ATOM 726 O O . LEU A 1 92 ? 7.061 2.945 -17.134 1.00 94.75 92 LEU A O 1
ATOM 730 N N . ASP A 1 93 ? 5.226 3.932 -16.290 1.00 95.88 93 ASP A N 1
ATOM 731 C CA . ASP A 1 93 ? 4.446 3.840 -17.534 1.00 95.88 93 ASP A CA 1
ATOM 732 C C . ASP A 1 93 ? 5.179 4.480 -18.719 1.00 95.88 93 ASP A C 1
ATOM 734 O O . ASP A 1 93 ? 5.282 3.885 -19.794 1.00 95.88 93 ASP A O 1
ATOM 738 N N . LYS A 1 94 ? 5.748 5.676 -18.522 1.00 96.56 94 LYS A N 1
ATOM 739 C CA . LYS A 1 94 ? 6.514 6.375 -19.565 1.00 96.56 94 LYS A CA 1
ATOM 740 C C . LYS A 1 94 ? 7.764 5.593 -19.974 1.00 96.56 94 LYS A C 1
ATOM 742 O O . LYS A 1 94 ? 8.047 5.488 -21.167 1.00 96.56 94 LYS A O 1
ATOM 747 N N . LYS A 1 95 ? 8.495 5.024 -19.010 1.00 94.50 95 LYS A N 1
ATOM 748 C CA . LYS A 1 95 ? 9.711 4.237 -19.277 1.00 94.50 95 LYS A CA 1
ATOM 749 C C . LYS A 1 95 ? 9.398 2.913 -19.979 1.00 94.50 95 LYS A C 1
ATOM 751 O O . LYS A 1 95 ? 10.097 2.546 -20.920 1.00 94.50 95 LYS A O 1
ATOM 756 N N . MET A 1 96 ? 8.316 2.232 -19.601 1.00 94.12 96 MET A N 1
ATOM 757 C CA . MET A 1 96 ? 7.847 1.028 -20.299 1.00 94.12 96 MET A CA 1
ATOM 758 C C . MET A 1 96 ? 7.369 1.340 -21.720 1.00 94.12 96 MET A C 1
ATOM 760 O O . MET A 1 96 ? 7.675 0.587 -22.645 1.00 94.12 96 MET A O 1
ATOM 764 N N . ALA A 1 97 ? 6.685 2.468 -21.930 1.00 95.62 97 ALA A N 1
ATOM 765 C CA . ALA A 1 97 ? 6.303 2.916 -23.267 1.00 95.62 97 ALA A CA 1
ATOM 766 C C . ALA A 1 97 ? 7.533 3.200 -24.148 1.00 95.62 97 ALA A C 1
ATOM 768 O O . ALA A 1 97 ? 7.556 2.801 -25.312 1.00 95.62 97 ALA A O 1
ATOM 769 N N . ALA A 1 98 ? 8.580 3.820 -23.589 1.00 95.12 98 ALA A N 1
ATOM 770 C CA . ALA A 1 98 ? 9.851 4.020 -24.283 1.00 95.12 98 ALA A CA 1
ATOM 771 C C . ALA A 1 98 ? 10.538 2.683 -24.619 1.00 95.12 98 ALA A C 1
ATOM 773 O O . ALA A 1 98 ? 10.990 2.492 -25.747 1.00 95.12 98 ALA A O 1
ATOM 774 N N . LEU A 1 99 ? 10.544 1.723 -23.686 1.00 93.50 99 LEU A N 1
ATOM 775 C CA . LEU A 1 99 ? 11.068 0.371 -23.914 1.00 93.50 99 LEU A CA 1
ATOM 776 C C . LEU A 1 99 ? 10.325 -0.334 -25.060 1.00 93.50 99 LEU A C 1
ATOM 778 O O . LEU A 1 99 ? 10.947 -0.959 -25.918 1.00 93.50 99 LEU A O 1
ATOM 782 N N . ALA A 1 100 ? 9.002 -0.178 -25.134 1.00 94.62 100 ALA A N 1
ATOM 783 C CA . ALA A 1 100 ? 8.178 -0.794 -26.171 1.00 94.62 100 ALA A CA 1
ATOM 784 C C . ALA A 1 100 ? 8.472 -0.298 -27.601 1.00 94.62 100 ALA A C 1
ATOM 786 O O . ALA A 1 100 ? 8.090 -0.952 -28.583 1.00 94.62 100 ALA A O 1
ATOM 787 N N . MET A 1 101 ? 9.131 0.858 -27.724 1.00 93.31 101 MET A N 1
ATOM 788 C CA . MET A 1 101 ? 9.536 1.450 -28.998 1.00 93.31 101 MET A CA 1
ATOM 789 C C . MET A 1 101 ? 10.908 0.967 -29.489 1.00 93.31 101 MET A C 1
ATOM 791 O O . MET A 1 101 ? 11.204 1.169 -30.663 1.00 93.31 101 MET A O 1
ATOM 795 N N . VAL A 1 102 ? 11.721 0.319 -28.643 1.00 91.38 102 VAL A N 1
ATOM 796 C CA . VAL A 1 102 ? 13.103 -0.069 -28.987 1.00 91.38 102 VAL A CA 1
ATOM 797 C C . VAL A 1 102 ? 13.139 -1.161 -30.057 1.00 91.38 102 VAL A C 1
ATOM 799 O O . VAL A 1 102 ? 13.754 -0.991 -31.106 1.00 91.38 102 VAL A O 1
ATOM 802 N N . ASP A 1 103 ? 12.467 -2.285 -29.808 1.00 89.94 103 ASP A N 1
ATOM 803 C CA . ASP A 1 103 ? 12.437 -3.441 -30.705 1.00 89.94 103 ASP A CA 1
ATOM 804 C C . ASP A 1 103 ? 11.225 -4.349 -30.401 1.00 89.94 103 ASP A C 1
ATOM 806 O O . ASP A 1 103 ? 10.402 -4.061 -29.524 1.00 89.94 103 ASP A O 1
ATOM 810 N N . ARG A 1 104 ? 11.069 -5.441 -31.160 1.00 89.69 104 ARG A N 1
ATOM 811 C CA . ARG A 1 104 ? 9.933 -6.367 -31.011 1.00 89.69 104 ARG A CA 1
ATOM 812 C C . ARG A 1 104 ? 9.930 -7.102 -29.663 1.00 89.69 104 ARG A C 1
ATOM 814 O O . ARG A 1 104 ? 8.853 -7.264 -29.087 1.00 89.69 104 ARG A O 1
ATOM 821 N N . ASP A 1 105 ? 11.087 -7.522 -29.169 1.00 89.06 105 ASP A N 1
ATOM 822 C CA . ASP A 1 105 ? 11.218 -8.287 -27.925 1.00 89.06 105 ASP A CA 1
ATOM 823 C C . ASP A 1 105 ? 11.004 -7.366 -26.714 1.00 89.06 105 ASP A C 1
ATOM 825 O O . ASP A 1 105 ? 10.292 -7.704 -25.762 1.00 89.06 105 ASP A O 1
ATOM 829 N N . SER A 1 106 ? 11.540 -6.147 -26.792 1.00 92.44 106 SER A N 1
ATOM 830 C CA . SER A 1 106 ? 11.327 -5.076 -25.820 1.00 92.44 106 SER A CA 1
ATOM 831 C C . SER A 1 106 ? 9.847 -4.681 -25.739 1.00 92.44 106 SER A C 1
ATOM 833 O O . SER A 1 106 ? 9.328 -4.484 -24.643 1.00 92.44 106 SER A O 1
ATOM 835 N N . ARG A 1 107 ? 9.115 -4.673 -26.863 1.00 93.88 107 ARG A N 1
ATOM 836 C CA . ARG A 1 107 ? 7.652 -4.473 -26.882 1.00 93.88 107 ARG A CA 1
ATOM 837 C C . ARG A 1 107 ? 6.881 -5.570 -26.161 1.00 93.88 107 ARG A C 1
ATOM 839 O O . ARG A 1 107 ? 5.954 -5.262 -25.415 1.00 93.88 107 ARG A O 1
ATOM 846 N N . GLN A 1 108 ? 7.246 -6.832 -26.370 1.00 92.62 108 GLN A N 1
ATOM 847 C CA . GLN A 1 108 ? 6.615 -7.945 -25.660 1.00 92.62 108 GLN A CA 1
ATOM 848 C C . GLN A 1 108 ? 6.888 -7.860 -24.152 1.00 92.62 108 GLN A C 1
ATOM 850 O O . GLN A 1 108 ? 5.970 -8.023 -23.349 1.00 92.62 108 GLN A O 1
ATOM 855 N N . THR A 1 109 ? 8.130 -7.547 -23.780 1.00 89.62 109 THR A N 1
ATOM 856 C CA . THR A 1 109 ? 8.546 -7.373 -22.382 1.00 89.62 109 THR A CA 1
ATOM 857 C C . THR A 1 109 ? 7.794 -6.222 -21.716 1.00 89.62 109 THR A C 1
ATOM 859 O O . THR A 1 109 ? 7.207 -6.406 -20.653 1.00 89.62 109 THR A O 1
ATOM 862 N N . ALA A 1 110 ? 7.738 -5.057 -22.365 1.00 93.00 110 ALA A N 1
ATOM 863 C CA . ALA A 1 110 ? 7.003 -3.898 -21.873 1.00 93.00 110 ALA A CA 1
ATOM 864 C C . ALA A 1 110 ? 5.509 -4.205 -21.688 1.00 93.00 110 ALA A C 1
ATOM 866 O O . ALA A 1 110 ? 4.945 -3.849 -20.661 1.00 93.00 110 ALA A O 1
ATOM 867 N N . GLY A 1 111 ? 4.881 -4.931 -22.622 1.00 91.69 111 GLY A N 1
ATOM 868 C CA . GLY A 1 111 ? 3.481 -5.345 -22.490 1.00 91.69 111 GLY A CA 1
ATOM 869 C C . GLY A 1 111 ? 3.227 -6.262 -21.288 1.00 91.69 111 GLY A C 1
ATOM 870 O O . GLY A 1 111 ? 2.240 -6.083 -20.576 1.00 91.69 111 GLY A O 1
ATOM 871 N N . ALA A 1 112 ? 4.131 -7.208 -21.017 1.00 89.88 112 ALA A N 1
ATOM 872 C CA . ALA A 1 112 ? 4.041 -8.063 -19.833 1.00 89.88 112 ALA A CA 1
ATOM 873 C C . ALA A 1 112 ? 4.217 -7.263 -18.529 1.00 89.88 112 ALA A C 1
ATOM 875 O O . ALA A 1 112 ? 3.439 -7.437 -17.589 1.00 89.88 112 ALA A O 1
ATOM 876 N N . LEU A 1 113 ? 5.194 -6.350 -18.487 1.00 88.00 113 LEU A N 1
ATOM 877 C CA . LEU A 1 113 ? 5.422 -5.464 -17.341 1.00 88.00 113 LEU A CA 1
ATOM 878 C C . LEU A 1 113 ? 4.235 -4.523 -17.096 1.00 88.00 113 LEU A C 1
ATOM 880 O O . LEU A 1 113 ? 3.851 -4.326 -15.946 1.00 88.00 113 LEU A O 1
ATOM 884 N N . GLN A 1 114 ? 3.602 -4.013 -18.155 1.00 91.25 114 GLN A N 1
ATOM 885 C CA . GLN A 1 114 ? 2.421 -3.155 -18.061 1.00 91.25 114 GLN A CA 1
ATOM 886 C C . GLN A 1 114 ? 1.271 -3.859 -17.326 1.00 91.25 114 GLN A C 1
ATOM 888 O O . GLN A 1 114 ? 0.675 -3.274 -16.428 1.00 91.25 114 GLN A O 1
ATOM 893 N N . GLY A 1 115 ? 0.989 -5.127 -17.654 1.00 85.06 115 GLY A N 1
ATOM 894 C CA . GLY A 1 115 ? -0.067 -5.898 -16.986 1.00 85.06 115 GLY A CA 1
ATOM 895 C C . GLY A 1 115 ? 0.204 -6.125 -15.493 1.00 85.06 115 GLY A C 1
ATOM 896 O O . GLY A 1 115 ? -0.704 -6.015 -14.663 1.00 85.06 115 GLY A O 1
ATOM 897 N N . LEU A 1 116 ? 1.468 -6.376 -15.135 1.00 88.44 116 LEU A N 1
ATOM 898 C CA . LEU A 1 116 ? 1.892 -6.471 -13.736 1.00 88.44 116 LEU A CA 1
ATOM 899 C C . LEU A 1 116 ? 1.760 -5.122 -13.019 1.00 88.44 116 LEU A C 1
ATOM 901 O O . LEU A 1 116 ? 1.280 -5.087 -11.886 1.00 88.44 116 LEU A O 1
ATOM 905 N N . LEU A 1 117 ? 2.124 -4.018 -13.679 1.00 89.94 117 LEU A N 1
ATOM 906 C CA . LEU A 1 117 ? 2.026 -2.678 -13.106 1.00 89.94 117 LEU A CA 1
ATOM 907 C C . LEU A 1 117 ? 0.571 -2.244 -12.887 1.00 89.94 117 LEU A C 1
ATOM 909 O O . LEU A 1 117 ? 0.268 -1.657 -11.852 1.00 89.94 117 LEU A O 1
ATOM 913 N N . THR A 1 118 ? -0.340 -2.566 -13.811 1.00 91.50 118 THR A N 1
ATOM 914 C CA . THR A 1 118 ? -1.782 -2.330 -13.634 1.00 91.50 118 THR A CA 1
ATOM 915 C C . THR A 1 118 ? -2.302 -3.067 -12.405 1.00 91.50 118 THR A C 1
ATOM 917 O O . THR A 1 118 ? -2.915 -2.452 -11.538 1.00 91.50 118 THR A O 1
ATOM 920 N N . THR A 1 119 ? -1.970 -4.354 -12.279 1.00 88.12 119 THR A N 1
ATOM 921 C CA . THR A 1 119 ? -2.361 -5.158 -11.111 1.00 88.12 119 THR A CA 1
ATOM 922 C C . THR A 1 119 ? -1.789 -4.577 -9.816 1.00 88.12 119 THR A C 1
ATOM 924 O O . THR A 1 119 ? -2.469 -4.527 -8.793 1.00 88.12 119 THR A O 1
ATOM 927 N N . TYR A 1 120 ? -0.529 -4.136 -9.839 1.00 89.62 120 TYR A N 1
ATOM 928 C CA . TYR A 1 120 ? 0.114 -3.501 -8.691 1.00 89.62 120 TYR A CA 1
ATOM 929 C C . TYR A 1 120 ? -0.601 -2.200 -8.293 1.00 89.62 120 TYR A C 1
ATOM 931 O O . TYR A 1 120 ? -0.921 -2.015 -7.121 1.00 89.62 120 TYR A O 1
ATOM 939 N N . ARG A 1 121 ? -0.918 -1.335 -9.265 1.00 92.50 121 ARG A N 1
ATOM 940 C CA . ARG A 1 121 ? -1.637 -0.071 -9.047 1.00 92.50 121 ARG A CA 1
ATOM 941 C C . ARG A 1 121 ? -3.009 -0.295 -8.421 1.00 92.50 121 ARG A C 1
ATOM 943 O O . ARG A 1 121 ? -3.326 0.358 -7.435 1.00 92.50 121 ARG A O 1
ATOM 950 N N . GLU A 1 122 ? -3.798 -1.219 -8.961 1.00 91.25 122 GLU A N 1
ATOM 951 C CA . GLU A 1 122 ? -5.132 -1.544 -8.434 1.00 91.25 122 GLU A CA 1
ATOM 952 C C . GLU A 1 122 ? -5.061 -2.023 -6.979 1.00 91.25 122 GLU A C 1
ATOM 954 O O . GLU A 1 122 ? -5.865 -1.619 -6.139 1.00 91.25 122 GLU A O 1
ATOM 959 N N . ARG A 1 123 ? -4.058 -2.847 -6.653 1.00 87.69 123 ARG A N 1
ATOM 960 C CA . ARG A 1 123 ? -3.830 -3.317 -5.280 1.00 87.69 123 ARG A CA 1
ATOM 961 C C . ARG A 1 123 ? -3.440 -2.180 -4.347 1.00 87.69 123 ARG A C 1
ATOM 963 O O . ARG A 1 123 ? -4.015 -2.074 -3.269 1.00 87.69 123 ARG A O 1
ATOM 970 N N . PHE A 1 124 ? -2.500 -1.332 -4.758 1.00 90.69 124 PHE A N 1
ATOM 971 C CA . PHE A 1 124 ? -2.104 -0.177 -3.958 1.00 90.69 124 PHE A CA 1
ATOM 972 C C . PHE A 1 124 ? -3.286 0.773 -3.721 1.00 90.69 124 PHE A C 1
ATOM 974 O O . PHE A 1 124 ? -3.502 1.215 -2.597 1.00 90.69 124 PHE A O 1
ATOM 981 N N . GLN A 1 125 ? -4.107 1.028 -4.743 1.00 92.19 125 GLN A N 1
ATOM 982 C CA . GLN A 1 125 ? -5.310 1.853 -4.613 1.00 92.19 125 GLN A CA 1
ATOM 983 C C . GLN A 1 125 ? -6.306 1.263 -3.613 1.00 92.19 125 GLN A C 1
ATOM 985 O O . GLN A 1 125 ? -6.791 1.987 -2.750 1.00 92.19 125 GLN A O 1
ATOM 990 N N . ALA A 1 126 ? -6.538 -0.053 -3.645 1.00 88.38 126 ALA A N 1
ATOM 991 C CA . ALA A 1 126 ? -7.386 -0.714 -2.655 1.00 88.38 126 ALA A CA 1
ATOM 992 C C . ALA A 1 126 ? -6.858 -0.537 -1.217 1.00 88.38 126 ALA A C 1
ATOM 994 O O . ALA A 1 126 ? -7.642 -0.348 -0.288 1.00 88.38 126 ALA A O 1
ATOM 995 N N . VAL A 1 127 ? -5.535 -0.556 -1.028 1.00 89.56 127 VAL A N 1
ATOM 996 C CA . VAL A 1 127 ? -4.894 -0.293 0.271 1.00 89.56 127 VAL A CA 1
ATOM 997 C C . VAL A 1 127 ? -5.038 1.174 0.679 1.00 89.56 127 VAL A C 1
ATOM 999 O O . VAL A 1 127 ? -5.356 1.462 1.833 1.00 89.56 127 VAL A O 1
ATOM 1002 N N . ALA A 1 128 ? -4.838 2.109 -0.249 1.00 91.94 128 ALA A N 1
ATOM 1003 C CA . ALA A 1 128 ? -4.996 3.534 0.013 1.00 91.94 128 ALA A CA 1
ATOM 1004 C C . ALA A 1 128 ? -6.445 3.889 0.385 1.00 91.94 128 ALA A C 1
ATOM 1006 O O . ALA A 1 128 ? -6.680 4.641 1.332 1.00 91.94 128 ALA A O 1
ATOM 1007 N N . ASP A 1 129 ? -7.423 3.305 -0.305 1.00 90.25 129 ASP A N 1
ATOM 1008 C CA . ASP A 1 129 ? -8.844 3.495 -0.019 1.00 90.25 129 ASP A CA 1
ATOM 1009 C C . ASP A 1 129 ? -9.247 2.858 1.315 1.00 90.25 129 ASP A C 1
ATOM 1011 O O . ASP A 1 129 ? -9.975 3.473 2.098 1.00 90.25 129 ASP A O 1
ATOM 1015 N N . ALA A 1 130 ? -8.717 1.673 1.629 1.00 87.62 130 ALA A N 1
ATOM 1016 C CA . ALA A 1 130 ? -8.877 1.053 2.941 1.00 87.62 130 ALA A CA 1
ATOM 1017 C C . ALA A 1 130 ? -8.377 1.967 4.072 1.00 87.62 130 ALA A C 1
ATOM 1019 O O . ALA A 1 130 ? -9.082 2.165 5.063 1.00 87.62 130 ALA A O 1
ATOM 1020 N N . TRP A 1 131 ? -7.205 2.587 3.906 1.00 89.12 131 TRP A N 1
ATOM 1021 C CA . TRP A 1 131 ? -6.668 3.555 4.863 1.00 89.12 131 TRP A CA 1
ATOM 1022 C C . TRP A 1 131 ? -7.528 4.811 4.995 1.00 89.12 131 TRP A C 1
ATOM 1024 O O . TRP A 1 131 ? -7.748 5.279 6.109 1.00 89.12 131 TRP A O 1
ATOM 1034 N N . LYS A 1 132 ? -8.082 5.332 3.897 1.00 89.69 132 LYS A N 1
ATOM 1035 C CA . LYS A 1 132 ? -9.020 6.465 3.953 1.00 89.69 132 LYS A CA 1
ATOM 1036 C C . LYS A 1 132 ? -10.297 6.122 4.721 1.00 89.69 132 LYS A C 1
ATOM 1038 O O . LYS A 1 132 ? -10.793 6.958 5.474 1.00 89.69 132 LYS A O 1
ATOM 1043 N N . ILE A 1 133 ? -10.821 4.904 4.555 1.00 87.44 133 ILE A N 1
ATOM 1044 C CA . ILE A 1 133 ? -12.001 4.428 5.292 1.00 87.44 133 ILE A CA 1
ATOM 1045 C C . ILE A 1 133 ? -11.675 4.262 6.779 1.00 87.44 133 ILE A C 1
ATOM 1047 O O . ILE A 1 133 ? -12.408 4.771 7.628 1.00 87.44 133 ILE A O 1
ATOM 1051 N N . MET A 1 134 ? -10.582 3.568 7.108 1.00 87.50 134 MET A N 1
ATOM 1052 C CA . MET A 1 134 ? -10.176 3.348 8.500 1.00 87.50 134 MET A CA 1
ATOM 1053 C C . MET A 1 134 ? -9.829 4.660 9.210 1.00 87.50 134 MET A C 1
ATOM 1055 O O . MET A 1 134 ? -10.223 4.841 10.359 1.00 87.50 134 MET A O 1
ATOM 1059 N N . GLY A 1 135 ? -9.172 5.584 8.513 1.00 89.31 135 GLY A N 1
ATOM 1060 C CA . GLY A 1 135 ? -8.632 6.829 9.048 1.00 89.31 135 GLY A CA 1
ATOM 1061 C C . GLY A 1 135 ? -7.134 6.915 8.786 1.00 89.31 135 GLY A C 1
ATOM 1062 O O . GLY A 1 135 ? -6.373 6.033 9.187 1.00 89.31 135 GLY A O 1
ATOM 1063 N N . LEU A 1 136 ? -6.705 7.986 8.115 1.00 88.19 136 LEU A N 1
ATOM 1064 C CA . LEU A 1 136 ? -5.283 8.257 7.881 1.00 88.19 136 LEU A CA 1
ATOM 1065 C C . LEU A 1 136 ? -4.583 8.638 9.197 1.00 88.19 136 LEU A C 1
ATOM 1067 O O . LEU A 1 136 ? -3.448 8.243 9.467 1.00 88.19 136 LEU A O 1
ATOM 1071 N N . ASP A 1 137 ? -5.318 9.319 10.073 1.00 85.00 137 ASP A N 1
ATOM 1072 C CA . ASP A 1 137 ? -4.878 9.792 11.378 1.00 85.00 137 ASP A CA 1
ATOM 1073 C C . ASP A 1 137 ? -5.902 9.458 12.480 1.00 85.00 137 ASP A C 1
ATOM 1075 O O . ASP A 1 137 ? -6.968 8.898 12.234 1.00 85.00 137 ASP A O 1
ATOM 1079 N N . GLU A 1 138 ? -5.570 9.797 13.728 1.00 78.88 138 GLU A N 1
ATOM 1080 C CA . GLU A 1 138 ? -6.384 9.470 14.909 1.00 78.88 138 GLU A CA 1
ATOM 1081 C C . GLU A 1 138 ? -7.769 10.138 14.944 1.00 78.88 138 GLU A C 1
ATOM 1083 O O . GLU A 1 138 ? -8.606 9.757 15.766 1.00 78.88 138 GLU A O 1
ATOM 1088 N N . ASN A 1 139 ? -8.001 11.135 14.090 1.00 84.38 139 ASN A N 1
ATOM 1089 C CA . ASN A 1 139 ? -9.207 11.953 14.043 1.00 84.38 139 ASN A CA 1
ATOM 1090 C C . ASN A 1 139 ? -9.977 11.804 12.722 1.00 84.38 139 ASN A C 1
ATOM 1092 O O . ASN A 1 139 ? -11.044 12.401 12.582 1.00 84.38 139 ASN A O 1
ATOM 1096 N N . SER A 1 140 ? -9.481 11.019 11.762 1.00 88.50 140 SER A N 1
ATOM 1097 C CA . SER A 1 140 ? -10.148 10.787 10.478 1.00 88.50 140 SER A CA 1
ATOM 1098 C C . SER A 1 140 ? -10.722 9.372 10.360 1.00 88.50 140 SER A C 1
ATOM 1100 O O . SER A 1 140 ? -10.433 8.483 11.162 1.00 88.50 140 SER A O 1
ATOM 1102 N N . GLY A 1 141 ? -11.604 9.178 9.373 1.00 89.44 141 GLY A N 1
ATOM 1103 C CA . GLY A 1 141 ? -12.229 7.887 9.072 1.00 89.44 141 GLY A CA 1
ATOM 1104 C C . GLY A 1 141 ? -13.021 7.271 10.231 1.00 89.44 141 GLY A C 1
ATOM 1105 O O . GLY A 1 141 ? -13.531 7.959 11.122 1.00 89.44 141 GLY A O 1
ATOM 1106 N N . LEU A 1 142 ? -13.138 5.943 10.203 1.00 85.69 142 LEU A N 1
ATOM 1107 C CA . LEU A 1 142 ? -13.784 5.155 11.255 1.00 85.69 142 LEU A CA 1
ATOM 1108 C C . LEU A 1 142 ? -13.088 5.324 12.613 1.00 85.69 142 LEU A C 1
ATOM 1110 O O . LEU A 1 142 ? -13.765 5.357 13.639 1.00 85.69 142 LEU A O 1
ATOM 1114 N N . GLN A 1 143 ? -11.763 5.483 12.636 1.00 83.00 143 GLN A N 1
ATOM 1115 C CA . GLN A 1 143 ? -10.991 5.662 13.861 1.0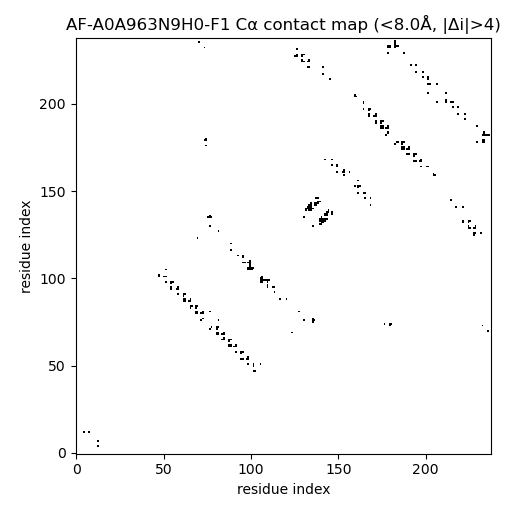0 83.00 143 GLN A CA 1
ATOM 1116 C C . GLN A 1 143 ? -11.390 6.949 14.598 1.00 83.00 143 GLN A C 1
ATOM 1118 O O . GLN A 1 143 ? -11.701 6.902 15.794 1.00 83.00 143 GLN A O 1
ATOM 1123 N N . GLY A 1 144 ? -11.447 8.077 13.885 1.00 85.25 144 GLY A N 1
ATOM 1124 C CA . GLY A 1 144 ? -11.935 9.343 14.431 1.00 85.25 144 GLY A CA 1
ATOM 1125 C C . GLY A 1 144 ? -13.388 9.243 14.896 1.00 85.25 144 GLY A C 1
ATOM 1126 O O . GLY A 1 144 ? -13.723 9.648 16.011 1.00 85.25 144 GLY A O 1
ATOM 1127 N N . ALA A 1 145 ? -14.247 8.601 14.095 1.00 85.06 145 ALA A N 1
ATOM 1128 C CA . ALA A 1 145 ? -15.650 8.397 14.448 1.00 85.06 145 ALA A CA 1
ATOM 1129 C C . ALA A 1 145 ? -15.825 7.571 15.737 1.00 85.06 145 ALA A C 1
ATOM 1131 O O . ALA A 1 145 ? -16.643 7.933 16.591 1.00 85.06 145 ALA A O 1
ATOM 1132 N N . PHE A 1 146 ? -15.046 6.497 15.917 1.00 82.81 146 PHE A N 1
ATOM 1133 C CA . PHE A 1 146 ? -15.040 5.720 17.156 1.00 82.81 146 PHE A CA 1
ATOM 1134 C C . PHE A 1 146 ? -14.589 6.550 18.338 1.00 82.81 146 PHE A C 1
ATOM 1136 O O . PHE A 1 146 ? -15.265 6.563 19.366 1.00 82.81 146 PHE A O 1
ATOM 1143 N N . ARG A 1 147 ? -13.470 7.259 18.187 1.00 82.25 147 ARG A N 1
ATOM 1144 C CA . ARG A 1 147 ? -12.908 8.104 19.234 1.00 82.25 147 ARG A CA 1
ATOM 1145 C C . ARG A 1 147 ? -13.937 9.120 19.724 1.00 82.25 147 ARG A C 1
ATOM 1147 O O . ARG A 1 147 ? -14.203 9.184 20.922 1.00 82.25 147 ARG A O 1
ATOM 1154 N N . ASP A 1 148 ? -14.584 9.837 18.814 1.00 85.06 148 ASP A N 1
ATOM 1155 C CA . ASP A 1 148 ? -15.613 10.822 19.151 1.00 85.06 148 ASP A CA 1
ATOM 1156 C C . ASP A 1 148 ? -16.817 10.202 19.864 1.00 85.06 148 ASP A C 1
ATOM 1158 O O . ASP A 1 148 ? -17.388 10.792 20.783 1.00 85.06 148 ASP A O 1
ATOM 1162 N N . LYS A 1 149 ? -17.241 9.006 19.443 1.00 83.25 149 LYS A N 1
ATOM 1163 C CA . LYS A 1 149 ? -18.356 8.298 20.082 1.00 83.25 149 LYS A CA 1
ATOM 1164 C C . LYS A 1 149 ? -18.003 7.830 21.481 1.00 83.25 149 LYS A C 1
ATOM 1166 O O . LYS A 1 149 ? -18.802 8.039 22.387 1.00 83.25 149 LYS A O 1
ATOM 1171 N N . VAL A 1 150 ? -16.824 7.244 21.658 1.00 77.94 150 VAL A N 1
ATOM 1172 C CA . VAL A 1 150 ? -16.318 6.796 22.957 1.00 77.94 150 VAL A CA 1
ATOM 1173 C C . VAL A 1 150 ? -16.164 7.991 23.904 1.00 77.94 150 VAL A C 1
ATOM 1175 O O . VAL A 1 150 ? -16.650 7.918 25.027 1.00 77.94 150 VAL A O 1
ATOM 1178 N N . HIS A 1 151 ? -15.639 9.133 23.445 1.00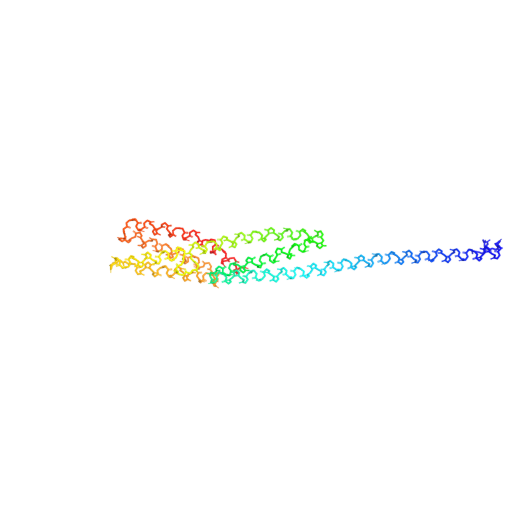 80.44 151 HIS A N 1
ATOM 1179 C CA . HIS A 1 151 ? -15.574 10.366 24.252 1.00 80.44 151 HIS A CA 1
ATOM 1180 C C . HIS A 1 151 ? -16.955 10.891 24.651 1.00 80.44 151 HIS A C 1
ATOM 1182 O O . HIS A 1 151 ? -17.186 11.221 25.814 1.00 80.44 151 HIS A O 1
ATOM 1188 N N . ARG A 1 152 ? -17.912 10.940 23.713 1.00 81.06 152 ARG A N 1
ATOM 1189 C CA . ARG A 1 152 ? -19.295 11.341 24.030 1.00 81.06 152 ARG A CA 1
ATOM 1190 C C . ARG A 1 152 ? -19.944 10.398 25.039 1.00 81.06 152 ARG A C 1
ATOM 1192 O O . ARG A 1 152 ? -20.652 10.861 25.927 1.00 81.06 152 ARG A O 1
ATOM 1199 N N . LEU A 1 153 ? -19.701 9.096 24.911 1.00 76.62 153 LEU A N 1
ATOM 1200 C CA . LEU A 1 153 ? -20.167 8.107 25.874 1.00 76.62 153 LEU A CA 1
ATOM 1201 C C . LEU A 1 153 ? -19.530 8.334 27.241 1.00 76.62 153 LEU A C 1
ATOM 1203 O O . LEU A 1 153 ? -20.259 8.411 28.216 1.00 76.62 153 LEU A O 1
ATOM 1207 N N . GLN A 1 154 ? -18.219 8.544 27.323 1.00 74.12 154 GLN A N 1
ATOM 1208 C CA . GLN A 1 154 ? -17.539 8.828 28.588 1.00 74.12 154 GLN A CA 1
ATOM 1209 C C . GLN A 1 154 ? -18.144 10.055 29.298 1.00 74.12 154 GLN A C 1
ATOM 1211 O O . GLN A 1 154 ? -18.387 10.017 30.501 1.00 74.12 154 GLN A O 1
ATOM 1216 N N . ALA A 1 155 ? -18.472 11.114 28.549 1.00 75.62 155 ALA A N 1
ATOM 1217 C CA . ALA A 1 155 ? -19.099 12.320 29.096 1.00 75.62 155 ALA A CA 1
ATOM 1218 C C . ALA A 1 155 ? -20.531 12.092 29.621 1.00 75.62 155 ALA A C 1
ATOM 1220 O O . ALA A 1 155 ? -20.950 12.741 30.578 1.00 75.62 155 ALA A O 1
ATOM 1221 N N . LEU A 1 156 ? -21.290 11.189 28.996 1.00 70.69 156 LEU A N 1
ATOM 1222 C CA . LEU A 1 156 ? -22.668 10.862 29.387 1.00 70.69 156 LEU A CA 1
ATOM 1223 C C . LEU A 1 156 ? -22.738 9.798 30.487 1.00 70.69 156 LEU A C 1
ATOM 1225 O O . LEU A 1 156 ? -23.763 9.651 31.151 1.00 70.69 156 LEU A O 1
ATOM 1229 N N . ALA A 1 157 ? -21.668 9.030 30.647 1.00 61.91 157 ALA A N 1
ATOM 1230 C CA . ALA A 1 157 ? -21.708 7.731 31.276 1.00 61.91 157 ALA A CA 1
ATOM 1231 C C . ALA A 1 157 ? -20.560 7.629 32.295 1.00 61.91 157 ALA A C 1
ATOM 1233 O O . ALA A 1 157 ? -19.573 6.933 32.090 1.00 61.91 157 ALA A O 1
ATOM 1234 N N . ALA A 1 158 ? -20.716 8.322 33.430 1.00 56.91 158 ALA A N 1
ATOM 1235 C CA . ALA A 1 158 ? -19.718 8.388 34.506 1.00 56.91 158 ALA A CA 1
ATOM 1236 C C . ALA A 1 158 ? -19.333 7.019 35.125 1.00 56.91 158 ALA A C 1
ATOM 1238 O O . ALA A 1 158 ? -18.347 6.947 35.848 1.00 56.91 158 ALA A O 1
ATOM 1239 N N . ASN A 1 159 ? -20.089 5.946 34.843 1.00 55.91 159 ASN A N 1
ATOM 1240 C CA . ASN A 1 159 ? -19.946 4.617 35.459 1.00 55.91 159 ASN A CA 1
ATOM 1241 C C . ASN A 1 159 ? -19.709 3.459 34.468 1.00 55.91 159 ASN A C 1
ATOM 1243 O O . ASN A 1 159 ? -19.753 2.301 34.873 1.00 55.91 159 ASN A O 1
ATOM 1247 N N . TYR A 1 160 ? -19.499 3.722 33.178 1.00 62.41 160 TYR A N 1
ATOM 1248 C CA . TYR A 1 160 ? -19.351 2.648 32.188 1.00 62.41 160 TYR A CA 1
ATOM 1249 C C . TYR A 1 160 ? -17.868 2.369 31.917 1.00 62.41 160 TYR A C 1
ATOM 1251 O O . TYR A 1 160 ? -17.041 3.274 31.992 1.00 62.41 160 TYR A O 1
ATOM 1259 N N . ASN A 1 161 ? -17.528 1.134 31.524 1.00 67.25 161 ASN A N 1
ATOM 1260 C CA . ASN A 1 161 ? -16.167 0.709 31.142 1.00 67.25 161 ASN A CA 1
ATOM 1261 C C . ASN A 1 161 ? -15.685 1.323 29.801 1.00 67.25 161 ASN A C 1
ATOM 1263 O O . ASN A 1 161 ? -15.005 0.675 29.003 1.00 67.25 161 ASN A O 1
ATOM 1267 N N . VAL A 1 162 ? -16.040 2.583 29.532 1.00 72.56 162 VAL A N 1
ATOM 1268 C CA . VAL A 1 162 ? -15.734 3.323 28.300 1.00 72.56 162 VAL A CA 1
ATOM 1269 C C . VAL A 1 162 ? -14.232 3.577 28.163 1.00 72.56 162 VAL A C 1
ATOM 1271 O O . VAL A 1 162 ? -13.695 3.520 27.058 1.00 72.56 162 VAL A O 1
ATOM 1274 N N . ASP A 1 163 ? -13.528 3.737 29.286 1.00 79.31 163 ASP A N 1
ATOM 1275 C CA . ASP A 1 163 ? -12.065 3.850 29.322 1.00 79.31 163 ASP A CA 1
ATOM 1276 C C . ASP A 1 163 ? -11.379 2.604 28.736 1.00 79.31 163 ASP A C 1
ATOM 1278 O O . ASP A 1 163 ? -10.330 2.689 28.084 1.00 79.31 163 ASP A O 1
ATOM 1282 N N . HIS A 1 164 ? -11.987 1.427 28.920 1.00 84.31 164 HIS A N 1
ATOM 1283 C CA . HIS A 1 164 ? -11.460 0.185 28.370 1.00 84.31 164 HIS A CA 1
ATOM 1284 C C . HIS A 1 164 ? -11.708 0.081 26.854 1.00 84.31 164 HIS A C 1
ATOM 1286 O O . HIS A 1 164 ? -10.800 -0.329 26.130 1.00 84.31 164 HIS A O 1
ATOM 1292 N N . LEU A 1 165 ? -12.856 0.564 26.350 1.00 84.62 165 LEU A N 1
ATOM 1293 C CA . LEU A 1 165 ? -13.106 0.699 24.904 1.00 84.62 165 LEU A CA 1
ATOM 1294 C C . LEU A 1 165 ? -12.068 1.618 24.248 1.00 84.62 165 LEU A C 1
ATOM 1296 O O . LEU A 1 165 ? -11.494 1.275 23.215 1.00 84.62 165 LEU A O 1
ATOM 1300 N N . TYR A 1 166 ? -11.778 2.760 24.877 1.00 83.44 166 TYR A N 1
ATOM 1301 C CA . TYR A 1 166 ? -10.763 3.689 24.382 1.00 83.44 166 TYR A CA 1
ATOM 1302 C C . TYR A 1 166 ? -9.366 3.052 24.358 1.00 83.44 166 TYR A C 1
ATOM 1304 O O . TYR A 1 166 ? -8.645 3.146 23.364 1.00 83.44 166 TYR A O 1
ATOM 1312 N N . THR A 1 167 ? -9.000 2.341 25.425 1.00 88.38 167 THR A N 1
ATOM 1313 C CA . THR A 1 167 ? -7.713 1.641 25.516 1.00 88.38 167 THR A CA 1
ATOM 1314 C C . THR A 1 167 ? -7.565 0.583 24.421 1.00 88.38 167 THR A C 1
ATOM 1316 O O . THR A 1 167 ? -6.505 0.495 23.799 1.00 88.38 167 THR A O 1
ATOM 1319 N N . LEU A 1 168 ? -8.615 -0.196 24.145 1.00 89.88 168 LEU A N 1
ATOM 1320 C CA . LEU A 1 168 ? -8.611 -1.194 23.074 1.00 89.88 168 LEU A CA 1
ATOM 1321 C C . LEU A 1 168 ? -8.453 -0.550 21.691 1.00 89.88 168 LEU A C 1
ATOM 1323 O O . LEU A 1 168 ? -7.657 -1.044 20.897 1.00 89.88 168 LEU A O 1
ATOM 1327 N N . LEU A 1 169 ? -9.112 0.584 21.425 1.00 87.25 169 LEU A N 1
ATOM 1328 C CA . LEU A 1 169 ? -8.939 1.325 20.168 1.00 87.25 169 LEU A CA 1
ATOM 1329 C C . LEU A 1 169 ? -7.478 1.765 19.961 1.00 87.25 169 LEU A C 1
ATOM 1331 O O . LEU A 1 169 ? -6.915 1.590 18.880 1.00 87.25 169 LEU A O 1
ATOM 1335 N N . LEU A 1 170 ? -6.826 2.276 21.010 1.00 88.50 170 LEU A N 1
ATOM 1336 C CA . LEU A 1 170 ? -5.406 2.643 20.947 1.00 88.50 170 LEU A CA 1
ATOM 1337 C C . LEU A 1 170 ? -4.497 1.424 20.730 1.00 88.50 170 LEU A C 1
ATOM 1339 O O . LEU A 1 170 ? -3.497 1.511 20.016 1.00 88.50 170 LEU A O 1
ATOM 1343 N N . GLN A 1 171 ? -4.833 0.278 21.326 1.00 92.69 171 GLN A N 1
ATOM 1344 C CA . GLN A 1 171 ? -4.087 -0.967 21.136 1.00 92.69 171 GLN A CA 1
ATOM 1345 C C . GLN A 1 171 ? -4.241 -1.535 19.721 1.00 92.69 171 GLN A C 1
ATOM 1347 O O . GLN A 1 171 ? -3.258 -2.046 19.183 1.00 92.69 171 GLN A O 1
ATOM 1352 N N . ILE A 1 172 ? -5.425 -1.416 19.112 1.00 91.69 172 ILE A N 1
ATOM 1353 C CA . ILE A 1 172 ? -5.659 -1.738 17.696 1.00 91.69 172 ILE A CA 1
ATOM 1354 C C . ILE A 1 172 ? -4.727 -0.884 16.831 1.00 91.69 172 ILE A C 1
ATOM 1356 O O . ILE A 1 172 ? -3.883 -1.433 16.124 1.00 91.69 172 ILE A O 1
ATOM 1360 N N . ARG A 1 173 ? -4.765 0.446 17.001 1.00 87.69 173 ARG A N 1
ATOM 1361 C CA . ARG A 1 173 ? -3.931 1.370 16.216 1.00 87.69 173 ARG A CA 1
ATOM 1362 C C . ARG A 1 173 ? -2.437 1.104 16.371 1.00 87.69 173 ARG A C 1
ATOM 1364 O O . ARG A 1 173 ? -1.678 1.169 15.406 1.00 87.69 173 ARG A O 1
ATOM 1371 N N . ARG A 1 174 ? -1.992 0.805 17.592 1.00 91.12 174 ARG A N 1
ATOM 1372 C CA . ARG A 1 174 ? -0.598 0.431 17.853 1.00 91.12 174 ARG A CA 1
ATOM 1373 C C . ARG A 1 174 ? -0.216 -0.851 17.114 1.00 91.12 174 ARG A C 1
ATOM 1375 O O . ARG A 1 174 ? 0.842 -0.889 16.499 1.00 91.12 174 ARG A O 1
ATOM 1382 N N . SER A 1 175 ? -1.072 -1.868 17.168 1.00 92.88 175 SER A N 1
ATOM 1383 C CA . SER A 1 175 ? -0.822 -3.164 16.527 1.00 92.88 175 SER A CA 1
ATOM 1384 C C . SER A 1 175 ? -0.794 -3.039 15.004 1.00 92.88 175 SER A C 1
ATOM 1386 O O . SER A 1 175 ? 0.044 -3.658 14.362 1.00 92.88 175 SER A O 1
ATOM 1388 N N . GLU A 1 176 ? -1.631 -2.176 14.426 1.00 89.44 176 GLU A N 1
ATOM 1389 C CA . GLU A 1 176 ? -1.564 -1.828 13.005 1.00 89.44 176 GLU A CA 1
ATOM 1390 C C . GLU A 1 176 ? -0.242 -1.177 12.642 1.00 89.44 176 GLU A C 1
ATOM 1392 O O . GLU A 1 176 ? 0.400 -1.617 11.699 1.00 89.44 176 GLU A O 1
ATOM 1397 N N . LYS A 1 177 ? 0.195 -0.159 13.390 1.00 86.88 177 LYS A N 1
ATOM 1398 C CA . LYS A 1 177 ? 1.483 0.494 13.124 1.00 86.88 177 LYS A CA 1
ATOM 1399 C C . LYS A 1 177 ? 2.648 -0.486 13.254 1.00 86.88 177 LYS A C 1
ATOM 1401 O O . LYS A 1 177 ? 3.551 -0.479 12.422 1.00 86.88 177 LYS A O 1
ATOM 1406 N N . ASP A 1 178 ? 2.620 -1.354 14.264 1.00 90.56 178 ASP A N 1
ATOM 1407 C CA . ASP A 1 178 ? 3.626 -2.405 14.420 1.00 90.56 178 ASP A CA 1
ATOM 1408 C C . ASP A 1 178 ? 3.585 -3.413 13.251 1.00 90.56 178 ASP A C 1
ATOM 1410 O O . ASP A 1 178 ? 4.648 -3.846 12.809 1.00 90.56 178 ASP A O 1
ATOM 1414 N N . LEU A 1 179 ? 2.408 -3.733 12.692 1.00 90.19 179 LEU A N 1
ATOM 1415 C CA . LEU A 1 179 ? 2.288 -4.560 11.484 1.00 90.19 179 LEU A CA 1
ATOM 1416 C C . LEU A 1 179 ? 2.967 -3.904 10.274 1.00 90.19 179 LEU A C 1
ATOM 1418 O O . LEU A 1 179 ? 3.738 -4.574 9.592 1.00 90.19 179 LEU A O 1
ATOM 1422 N N . ALA A 1 180 ? 2.746 -2.607 10.034 1.00 83.94 180 ALA A N 1
ATOM 1423 C CA . ALA A 1 180 ? 3.407 -1.879 8.943 1.00 83.94 180 ALA A CA 1
ATOM 1424 C C . ALA A 1 180 ? 4.931 -1.844 9.118 1.00 83.94 180 ALA A C 1
ATOM 1426 O O . ALA A 1 180 ? 5.679 -2.028 8.160 1.00 83.94 180 ALA A O 1
ATOM 1427 N N . LEU A 1 181 ? 5.397 -1.608 10.347 1.00 85.25 181 LEU A N 1
ATOM 1428 C CA . LEU A 1 181 ? 6.820 -1.448 10.645 1.00 85.25 181 LEU A CA 1
ATOM 1429 C C . LEU A 1 181 ? 7.591 -2.769 10.647 1.00 85.25 181 LEU A C 1
ATOM 1431 O O . LEU A 1 181 ? 8.749 -2.799 10.232 1.00 85.25 181 LEU A O 1
ATOM 1435 N N . ARG A 1 182 ? 6.983 -3.838 11.169 1.00 88.19 182 ARG A N 1
ATOM 1436 C CA . ARG A 1 182 ? 7.666 -5.112 11.444 1.00 88.19 182 ARG A CA 1
ATOM 1437 C C . ARG A 1 182 ? 7.296 -6.216 10.467 1.00 88.19 182 ARG A C 1
ATOM 1439 O O . ARG A 1 182 ? 8.038 -7.187 10.387 1.00 88.19 182 ARG A O 1
ATOM 1446 N N . GLN A 1 183 ? 6.171 -6.077 9.761 1.00 87.56 183 GLN A N 1
ATOM 1447 C CA . GLN A 1 183 ? 5.709 -7.013 8.730 1.00 87.56 183 GLN A CA 1
ATOM 1448 C C . GLN A 1 183 ? 5.570 -8.456 9.253 1.00 87.56 183 GLN A C 1
ATOM 1450 O O . GLN A 1 183 ? 5.712 -9.422 8.509 1.00 87.56 183 GLN A O 1
ATOM 1455 N N . ASP A 1 184 ? 5.282 -8.600 10.549 1.00 91.31 184 ASP A N 1
ATOM 1456 C CA . ASP A 1 184 ? 5.126 -9.887 11.226 1.00 91.31 184 ASP A CA 1
ATOM 1457 C C . ASP A 1 184 ? 3.628 -10.247 11.325 1.00 91.31 184 ASP A C 1
ATOM 1459 O O . ASP A 1 184 ? 2.846 -9.458 11.880 1.00 91.31 184 ASP A O 1
ATOM 1463 N N . PRO A 1 185 ? 3.205 -11.430 10.826 1.00 93.44 185 PRO A N 1
ATOM 1464 C CA . PRO A 1 185 ? 1.824 -11.906 10.910 1.00 93.44 185 PRO A CA 1
ATOM 1465 C C . PRO A 1 185 ? 1.232 -11.879 12.322 1.00 93.44 185 PRO A C 1
ATOM 1467 O O . PRO A 1 185 ? 0.023 -11.703 12.465 1.00 93.44 185 PRO A O 1
ATOM 1470 N N . ALA A 1 186 ? 2.054 -11.984 13.369 1.00 95.25 186 ALA A N 1
ATOM 1471 C CA . ALA A 1 186 ? 1.598 -11.902 14.753 1.00 95.25 186 ALA A CA 1
ATOM 1472 C C . ALA A 1 186 ? 0.841 -10.595 15.060 1.00 95.25 186 ALA A C 1
ATOM 1474 O O . ALA A 1 186 ? -0.077 -10.596 15.882 1.00 95.25 186 ALA A O 1
ATOM 1475 N N . TYR A 1 187 ? 1.174 -9.484 14.390 1.00 93.44 187 TYR A N 1
ATOM 1476 C CA . TYR A 1 187 ? 0.469 -8.213 14.582 1.00 93.44 187 TYR A CA 1
ATOM 1477 C C . TYR A 1 187 ? -0.897 -8.174 13.899 1.00 93.44 187 TYR A C 1
ATOM 1479 O O . TYR A 1 187 ? -1.803 -7.530 14.424 1.00 93.44 187 TYR A O 1
ATOM 1487 N N . ARG A 1 188 ? -1.088 -8.911 12.796 1.00 95.00 188 ARG A N 1
ATOM 1488 C CA . ARG A 1 188 ? -2.417 -9.107 12.193 1.00 95.00 188 ARG A CA 1
ATOM 1489 C C . ARG A 1 188 ? -3.337 -9.847 13.159 1.00 95.00 188 ARG A C 1
ATOM 1491 O O . ARG A 1 188 ? -4.427 -9.366 13.457 1.00 95.00 188 ARG A O 1
ATOM 1498 N N . GLU A 1 189 ? -2.849 -10.952 13.717 1.00 95.81 189 GLU A N 1
ATOM 1499 C CA . GLU A 1 189 ? -3.586 -11.732 14.718 1.00 95.81 189 GLU A CA 1
ATOM 1500 C C . GLU A 1 189 ? -3.891 -10.900 15.971 1.00 95.81 189 GLU A C 1
ATOM 1502 O O . GLU A 1 189 ? -4.969 -11.002 16.560 1.00 95.81 189 GLU A O 1
ATOM 1507 N N . LEU A 1 190 ? -2.962 -10.026 16.374 1.00 95.94 190 LEU A N 1
ATOM 1508 C CA . LEU A 1 190 ? -3.175 -9.129 17.503 1.00 95.94 190 LEU A CA 1
ATOM 1509 C C . LEU A 1 190 ? -4.283 -8.105 17.222 1.00 95.94 190 LEU A C 1
ATOM 1511 O O . LEU A 1 190 ? -5.121 -7.887 18.096 1.00 95.94 190 LEU A O 1
ATOM 1515 N N . VAL A 1 191 ? -4.333 -7.515 16.022 1.00 94.69 191 VAL A N 1
ATOM 1516 C CA . VAL A 1 191 ? -5.431 -6.618 15.620 1.00 94.69 191 VAL A CA 1
ATOM 1517 C C . VAL A 1 191 ? -6.769 -7.355 15.672 1.00 94.69 191 VAL A C 1
ATOM 1519 O O . VAL A 1 191 ? -7.699 -6.879 16.323 1.00 94.69 191 VAL A O 1
ATOM 1522 N N . HIS A 1 192 ? -6.858 -8.549 15.079 1.00 96.00 192 HIS A N 1
ATOM 1523 C CA . HIS A 1 192 ? -8.077 -9.368 15.115 1.00 96.00 192 HIS A CA 1
ATOM 1524 C C . HIS A 1 192 ? -8.525 -9.688 16.535 1.00 96.00 192 HIS A C 1
ATOM 1526 O O . HIS A 1 192 ? -9.699 -9.518 16.873 1.00 96.00 192 HIS A O 1
ATOM 1532 N N . LYS A 1 193 ? -7.583 -10.083 17.394 1.00 96.81 193 LYS A N 1
ATOM 1533 C CA . LYS A 1 193 ? -7.858 -10.344 18.805 1.00 96.81 193 LYS A CA 1
ATOM 1534 C C . LYS A 1 193 ? -8.434 -9.112 19.503 1.00 96.81 193 LYS A C 1
ATOM 1536 O O . LYS A 1 193 ? -9.441 -9.227 20.197 1.00 96.81 193 LYS A O 1
ATOM 1541 N N . ARG A 1 194 ? -7.833 -7.934 19.309 1.00 95.62 194 ARG A N 1
ATOM 1542 C CA . ARG A 1 194 ? -8.293 -6.683 19.935 1.00 95.62 194 ARG A CA 1
ATOM 1543 C C . ARG A 1 194 ? -9.653 -6.230 19.412 1.00 95.62 194 ARG A C 1
ATOM 1545 O O . ARG A 1 194 ? -10.462 -5.746 20.196 1.00 95.62 194 ARG A O 1
ATOM 1552 N N . ILE A 1 195 ? -9.938 -6.440 18.127 1.00 93.94 195 ILE A N 1
ATOM 1553 C CA . ILE A 1 195 ? -11.273 -6.225 17.551 1.00 93.94 195 ILE A CA 1
ATOM 1554 C C . ILE A 1 195 ? -12.301 -7.152 18.218 1.00 93.94 195 ILE A C 1
ATOM 1556 O O . ILE A 1 195 ? -13.396 -6.707 18.559 1.00 93.94 195 ILE A O 1
ATOM 1560 N N . GLY A 1 196 ? -11.952 -8.422 18.450 1.00 95.19 196 GLY A N 1
ATOM 1561 C CA . GLY A 1 196 ? -12.801 -9.374 19.174 1.00 95.19 196 GLY A CA 1
ATOM 1562 C C . GLY A 1 196 ? -13.073 -8.953 20.622 1.00 95.19 196 GLY A C 1
ATOM 1563 O O . GLY A 1 196 ? -14.221 -8.951 21.059 1.00 95.19 196 GLY A O 1
ATOM 1564 N N . GLU A 1 197 ? -12.036 -8.524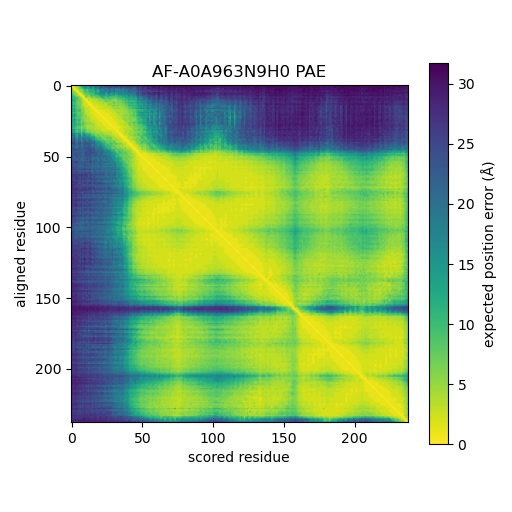 21.344 1.00 94.31 197 GLU A N 1
ATOM 1565 C CA . GLU A 1 197 ? -12.163 -7.993 22.708 1.00 94.31 197 GLU A CA 1
ATOM 1566 C C . GLU A 1 197 ? -13.034 -6.725 22.744 1.00 94.31 197 GLU A C 1
ATOM 1568 O O . GLU A 1 197 ? -13.899 -6.594 23.610 1.00 94.31 197 GLU A O 1
ATOM 1573 N N . PHE A 1 198 ? -12.869 -5.817 21.773 1.00 91.62 198 PHE A N 1
ATOM 1574 C CA . PHE A 1 198 ? -13.689 -4.608 21.659 1.00 91.62 198 PHE A CA 1
ATOM 1575 C C . PHE A 1 198 ? -15.159 -4.959 21.423 1.00 91.62 198 PHE A C 1
ATOM 1577 O O . PHE A 1 198 ? -16.038 -4.423 22.095 1.00 91.62 198 PHE A O 1
ATOM 1584 N N . ARG A 1 199 ? -15.432 -5.892 20.503 1.00 93.12 199 ARG A N 1
ATOM 1585 C CA . ARG A 1 199 ? -16.783 -6.397 20.226 1.00 93.12 199 ARG A CA 1
ATOM 1586 C C . ARG A 1 199 ? -17.440 -6.942 21.491 1.00 93.12 199 ARG A C 1
ATOM 1588 O O . ARG A 1 199 ? -18.533 -6.505 21.837 1.00 93.12 199 ARG A O 1
ATOM 1595 N N . GLN A 1 200 ? -16.754 -7.837 22.200 1.00 92.94 200 GLN A N 1
ATOM 1596 C CA . GLN A 1 200 ? -17.268 -8.437 23.430 1.00 92.94 200 GLN A CA 1
ATOM 1597 C C . GLN A 1 200 ? -17.553 -7.374 24.499 1.00 92.94 200 GLN A C 1
ATOM 1599 O O . GLN A 1 200 ? -18.565 -7.439 25.199 1.00 92.94 200 GLN A O 1
ATOM 1604 N N . LEU A 1 201 ? -16.685 -6.369 24.621 1.00 89.69 201 LEU A N 1
ATOM 1605 C CA . LEU A 1 201 ? -16.887 -5.281 25.568 1.00 89.69 201 LEU A CA 1
ATOM 1606 C C . LEU A 1 201 ? -18.125 -4.444 25.226 1.00 89.69 201 LEU A C 1
ATOM 1608 O O . LEU A 1 201 ? -18.880 -4.101 26.128 1.00 89.69 201 LEU A O 1
ATOM 1612 N N . VAL A 1 202 ? -18.371 -4.153 23.945 1.00 89.06 202 VAL A N 1
ATOM 1613 C CA . VAL A 1 202 ? -19.592 -3.460 23.500 1.00 89.06 202 VAL A CA 1
ATOM 1614 C C . VAL A 1 202 ? -20.841 -4.311 23.754 1.00 89.06 202 VAL A C 1
ATOM 1616 O O . VAL A 1 202 ? -21.836 -3.791 24.254 1.00 89.06 202 VAL A O 1
ATOM 1619 N N . GLU A 1 203 ? -20.796 -5.613 23.474 1.00 89.81 203 GLU A N 1
ATOM 1620 C CA . GLU A 1 203 ? -21.935 -6.530 23.654 1.00 89.81 203 GLU A CA 1
ATOM 1621 C C . GLU A 1 203 ? -22.302 -6.754 25.127 1.00 89.81 203 GLU A C 1
ATOM 1623 O O . GLU A 1 203 ? -23.476 -6.881 25.463 1.00 89.81 203 GLU A O 1
ATOM 1628 N N . THR A 1 204 ? -21.304 -6.787 26.011 1.00 88.00 204 THR A N 1
ATOM 1629 C CA . THR A 1 204 ? -21.498 -6.943 27.465 1.00 88.00 204 THR A CA 1
ATOM 1630 C C . THR A 1 204 ? -21.699 -5.619 28.199 1.00 88.00 204 THR A C 1
ATOM 1632 O O . THR A 1 204 ? -21.942 -5.614 29.405 1.00 88.00 204 THR A O 1
ATOM 1635 N N . SER A 1 205 ? -21.587 -4.491 27.496 1.00 83.75 205 SER A N 1
ATOM 1636 C CA . SER A 1 205 ? -21.785 -3.174 28.090 1.00 83.75 205 SER A CA 1
ATOM 1637 C C . SER A 1 205 ? -23.264 -2.868 28.309 1.00 83.75 205 SER A C 1
ATOM 1639 O O . SER A 1 205 ? -24.136 -3.301 27.562 1.00 83.75 205 SER A O 1
ATOM 1641 N N . GLU A 1 206 ? -23.545 -2.017 29.289 1.00 82.75 206 GLU A N 1
ATOM 1642 C CA . GLU A 1 206 ? -24.890 -1.484 29.540 1.00 82.75 206 GLU A CA 1
ATOM 1643 C C . GLU A 1 206 ? -25.259 -0.329 28.575 1.00 82.75 206 GLU A C 1
ATOM 1645 O O . GLU A 1 206 ? -26.153 0.472 28.851 1.00 82.75 206 GLU A O 1
ATOM 1650 N N . LEU A 1 207 ? -24.553 -0.190 27.443 1.00 81.56 207 LEU A N 1
ATOM 1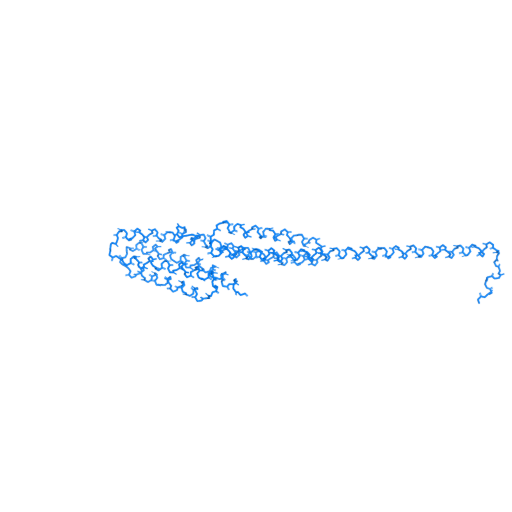651 C CA . LEU A 1 207 ? -24.814 0.866 26.465 1.00 81.56 207 LEU A CA 1
ATOM 1652 C C . LEU A 1 207 ? -26.218 0.732 25.861 1.00 81.56 207 LEU A C 1
ATOM 1654 O O . LEU A 1 207 ? -26.749 -0.361 25.669 1.00 81.56 207 LEU A O 1
ATOM 1658 N N . GLN A 1 208 ? -26.805 1.867 25.475 1.00 84.56 208 GLN A N 1
ATOM 1659 C CA . GLN A 1 208 ? -28.079 1.880 24.759 1.00 84.56 208 GLN A CA 1
ATOM 1660 C C . GLN A 1 208 ? -27.991 1.023 23.484 1.00 84.56 208 GLN A C 1
ATOM 1662 O O . GLN A 1 208 ? -27.055 1.181 22.698 1.00 84.56 208 GLN A O 1
ATOM 1667 N N . ALA A 1 209 ? -29.002 0.180 23.241 1.00 85.88 209 ALA A N 1
ATOM 1668 C CA . ALA A 1 209 ? -29.028 -0.778 22.128 1.00 85.88 209 ALA A CA 1
ATOM 1669 C C . ALA A 1 209 ? -28.658 -0.148 20.772 1.00 85.88 209 ALA A C 1
ATOM 1671 O O . ALA A 1 209 ? -27.775 -0.639 20.079 1.00 85.88 209 ALA A O 1
ATOM 1672 N N . GLN A 1 210 ? -29.240 1.011 20.445 1.00 85.69 210 GLN A N 1
ATOM 1673 C CA . GLN A 1 210 ? -28.950 1.720 19.194 1.00 85.69 210 GLN A CA 1
ATOM 1674 C C . GLN A 1 210 ? -27.484 2.184 19.078 1.00 85.69 210 GLN A C 1
ATOM 1676 O O . GLN A 1 210 ? -26.944 2.273 17.975 1.00 85.69 210 GLN A O 1
ATOM 1681 N N . VAL A 1 211 ? -26.832 2.516 20.196 1.00 83.69 211 VAL A N 1
ATOM 1682 C CA . VAL A 1 211 ? -25.415 2.906 20.201 1.00 83.69 211 VAL A CA 1
ATOM 1683 C C . VAL A 1 211 ? -24.527 1.681 20.019 1.00 83.69 211 VAL A C 1
ATOM 1685 O O . VAL A 1 211 ? -23.609 1.726 19.201 1.00 83.69 211 VAL A O 1
ATOM 1688 N N . SER A 1 212 ? -24.833 0.592 20.728 1.00 87.44 212 SER A N 1
ATOM 1689 C CA . SER A 1 212 ? -24.136 -0.691 20.595 1.00 87.44 212 SER A CA 1
ATOM 1690 C C . SER A 1 212 ? -24.195 -1.211 19.153 1.00 87.44 212 SER A C 1
ATOM 1692 O O . SER A 1 212 ? -23.154 -1.443 18.542 1.00 87.44 212 SER A O 1
ATOM 1694 N N . GLU A 1 213 ? -25.385 -1.249 18.542 1.00 89.50 213 GLU A N 1
ATOM 1695 C CA . GLU A 1 213 ? -25.569 -1.668 17.144 1.00 89.50 213 GLU A CA 1
ATOM 1696 C C . GLU A 1 213 ? -24.722 -0.846 16.163 1.00 89.50 213 GLU A C 1
ATOM 1698 O O . GLU A 1 213 ? -24.063 -1.403 15.283 1.00 89.50 213 GLU A O 1
ATOM 1703 N N . ARG A 1 214 ? -24.693 0.484 16.325 1.00 87.62 214 ARG A N 1
ATOM 1704 C CA . ARG A 1 214 ? -23.886 1.364 15.465 1.00 87.62 214 ARG A CA 1
ATOM 1705 C C . ARG A 1 214 ? -22.388 1.118 15.627 1.00 87.62 214 ARG A C 1
ATOM 1707 O O . ARG A 1 214 ? -21.688 1.068 14.621 1.00 87.62 214 ARG A O 1
ATOM 1714 N N . LEU A 1 215 ? -21.905 0.963 16.861 1.00 86.62 215 LEU A N 1
ATOM 1715 C CA . LEU A 1 215 ? -20.492 0.676 17.129 1.00 86.62 215 LEU A CA 1
ATOM 1716 C C . LEU A 1 215 ? -20.076 -0.672 16.534 1.00 86.62 215 LEU A C 1
ATOM 1718 O O . LEU A 1 215 ? -19.019 -0.767 15.918 1.00 86.62 215 LEU A O 1
ATOM 1722 N N . LEU A 1 216 ? -20.916 -1.699 16.665 1.00 91.12 216 LEU A N 1
ATOM 1723 C CA . LEU A 1 216 ? -20.653 -3.025 16.105 1.00 91.12 216 LEU A CA 1
ATOM 1724 C C . LEU A 1 216 ? -20.654 -3.028 14.570 1.00 91.12 216 LEU A C 1
ATOM 1726 O O . LEU A 1 216 ? -19.835 -3.724 13.961 1.00 91.12 216 LEU A O 1
ATOM 1730 N N . ALA A 1 217 ? -21.539 -2.251 13.938 1.00 90.88 21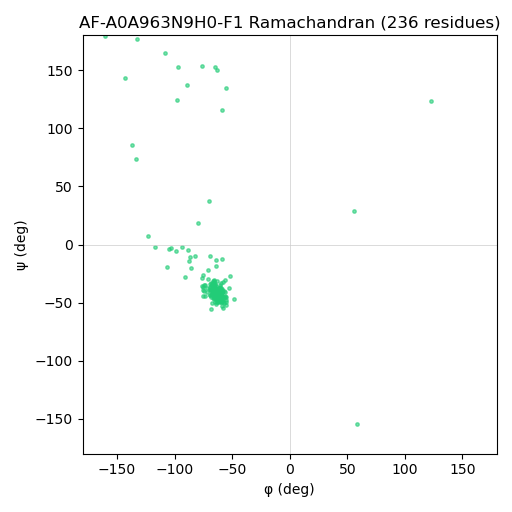7 ALA A N 1
ATOM 1731 C CA . ALA A 1 217 ? -21.568 -2.093 12.486 1.00 90.88 217 ALA A CA 1
ATOM 1732 C C . ALA A 1 217 ? -20.289 -1.416 11.970 1.00 90.88 217 ALA A C 1
ATOM 1734 O O . ALA A 1 217 ? -19.622 -1.946 11.080 1.00 90.88 217 ALA A O 1
ATOM 1735 N N . GLU A 1 218 ? -19.901 -0.297 12.583 1.00 88.75 218 GLU A N 1
ATOM 1736 C CA . GLU A 1 218 ? -18.662 0.411 12.252 1.00 88.75 218 GLU A CA 1
ATOM 1737 C C . GLU A 1 218 ? -17.433 -0.476 12.499 1.00 88.75 218 GLU A C 1
ATOM 1739 O O . GLU A 1 218 ? -16.528 -0.513 11.669 1.00 88.75 218 GLU A O 1
ATOM 1744 N N . LEU A 1 219 ? -17.401 -1.249 13.595 1.00 90.31 219 LEU A N 1
ATOM 1745 C CA . LEU A 1 219 ? -16.281 -2.148 13.915 1.00 90.31 219 LEU A CA 1
ATOM 1746 C C . LEU A 1 219 ? -16.145 -3.265 12.880 1.00 90.31 219 LEU A C 1
ATOM 1748 O O . LEU A 1 219 ? -15.042 -3.688 12.544 1.00 90.31 219 LEU A O 1
ATOM 1752 N N . SER A 1 220 ? -17.270 -3.733 12.347 1.00 91.75 220 SER A N 1
ATOM 1753 C CA . SER A 1 220 ? -17.281 -4.757 11.304 1.00 91.75 220 SER A CA 1
ATOM 1754 C C . SER A 1 220 ? -16.797 -4.193 9.962 1.00 91.75 220 SER A C 1
ATOM 1756 O O . SER A 1 220 ? -16.039 -4.859 9.253 1.00 91.75 220 SER A O 1
ATOM 1758 N N . GLN A 1 221 ? -17.154 -2.945 9.637 1.00 91.69 221 GLN A N 1
ATOM 1759 C CA . GLN A 1 221 ? -16.602 -2.242 8.476 1.00 91.69 221 GLN A CA 1
ATOM 1760 C C . GLN A 1 221 ? -15.094 -2.001 8.625 1.00 91.69 221 GLN A C 1
ATOM 1762 O O . GLN A 1 221 ? -14.343 -2.205 7.671 1.00 91.69 221 GLN A O 1
ATOM 1767 N N . TYR A 1 222 ? -14.649 -1.627 9.826 1.00 90.31 222 TYR A N 1
ATOM 1768 C CA . TYR A 1 222 ? -13.239 -1.455 10.156 1.00 90.31 222 TYR A CA 1
ATOM 1769 C C . TYR A 1 222 ? -12.450 -2.747 9.941 1.00 90.31 222 TYR A C 1
ATOM 1771 O O . TYR A 1 222 ? -11.491 -2.762 9.178 1.00 90.31 222 TYR A O 1
ATOM 1779 N N . ALA A 1 223 ? -12.907 -3.851 10.542 1.00 91.56 223 ALA A N 1
ATOM 1780 C CA . ALA A 1 223 ? -12.272 -5.160 10.413 1.00 91.56 223 ALA A CA 1
ATOM 1781 C C . ALA A 1 223 ? -12.167 -5.613 8.949 1.00 91.56 223 ALA A C 1
ATOM 1783 O O . ALA A 1 223 ? -11.141 -6.134 8.533 1.00 91.56 223 ALA A O 1
ATOM 1784 N N . THR A 1 224 ? -13.204 -5.358 8.146 1.00 92.25 224 THR A N 1
ATOM 1785 C CA . THR A 1 224 ? -13.186 -5.674 6.709 1.00 92.25 224 THR A CA 1
ATOM 1786 C C . THR A 1 224 ? -12.175 -4.808 5.953 1.00 92.25 224 THR A C 1
ATOM 1788 O O . THR A 1 224 ? -11.449 -5.305 5.097 1.00 92.25 224 THR A O 1
ATOM 1791 N N . SER A 1 225 ? -12.109 -3.515 6.281 1.00 90.19 225 SER A N 1
ATOM 1792 C CA . SER A 1 225 ? -11.187 -2.562 5.646 1.00 90.19 225 SER A CA 1
ATOM 1793 C C . SER A 1 225 ? -9.729 -2.802 6.055 1.00 90.19 225 SER A C 1
ATOM 1795 O O . SER A 1 225 ? -8.820 -2.424 5.327 1.00 90.19 225 SER A O 1
ATOM 1797 N N . PHE A 1 226 ? -9.490 -3.465 7.184 1.00 91.62 226 PHE A N 1
ATOM 1798 C CA . PHE A 1 226 ? -8.155 -3.823 7.653 1.00 91.62 226 PHE A CA 1
ATOM 1799 C C . PHE A 1 226 ? -7.490 -4.928 6.810 1.00 91.62 226 PHE A C 1
ATOM 1801 O O . PHE A 1 226 ? -6.267 -4.925 6.666 1.00 91.62 226 PHE A O 1
ATOM 1808 N N . GLU A 1 227 ? -8.253 -5.847 6.206 1.00 92.06 227 GLU A N 1
ATOM 1809 C CA . GLU A 1 227 ? -7.678 -7.010 5.507 1.00 92.06 227 GLU A CA 1
ATOM 1810 C C . GLU A 1 227 ? -6.781 -6.661 4.308 1.00 92.06 227 GLU A C 1
ATOM 1812 O O . GLU A 1 227 ? -5.657 -7.170 4.256 1.00 92.06 227 GLU A O 1
ATOM 1817 N N . PRO A 1 228 ? -7.189 -5.785 3.363 1.00 87.50 228 PRO A N 1
ATOM 1818 C CA . PRO A 1 228 ? -6.329 -5.414 2.237 1.00 87.50 228 PRO A CA 1
ATOM 1819 C C . PRO A 1 228 ? -5.006 -4.799 2.700 1.00 87.50 228 PRO A C 1
ATOM 1821 O O . PRO A 1 228 ? -3.947 -5.087 2.140 1.00 87.50 228 PRO A O 1
ATOM 1824 N N . TYR A 1 229 ? -5.061 -3.991 3.761 1.00 85.75 229 TYR A N 1
ATOM 1825 C CA . TYR A 1 229 ? -3.881 -3.412 4.386 1.00 85.75 229 TYR A CA 1
ATOM 1826 C C . TYR A 1 229 ? -2.972 -4.494 4.988 1.00 85.75 229 TYR A C 1
ATOM 1828 O O . TYR A 1 229 ? -1.779 -4.532 4.676 1.00 85.75 229 TYR A O 1
ATOM 1836 N N . ALA A 1 230 ? -3.528 -5.391 5.807 1.00 90.00 230 ALA A N 1
ATOM 1837 C CA . ALA A 1 230 ? -2.762 -6.443 6.462 1.00 90.00 230 ALA A CA 1
ATOM 1838 C C . ALA A 1 230 ? -2.060 -7.357 5.448 1.00 90.00 230 ALA A C 1
ATOM 1840 O O . ALA A 1 230 ? -0.898 -7.719 5.633 1.00 90.00 230 ALA A O 1
ATOM 1841 N N . GLU A 1 231 ? -2.731 -7.688 4.344 1.00 87.62 231 GLU A N 1
ATOM 1842 C CA . GLU A 1 231 ? -2.112 -8.433 3.251 1.00 87.62 231 GLU A CA 1
ATOM 1843 C C . GLU A 1 231 ? -0.952 -7.678 2.593 1.00 87.62 231 GLU A C 1
ATOM 1845 O O . GLU A 1 231 ? 0.079 -8.288 2.302 1.00 87.62 231 GLU A O 1
ATOM 1850 N N . SER A 1 232 ? -1.100 -6.373 2.342 1.00 82.75 232 SER A N 1
ATOM 1851 C CA . SER A 1 232 ? -0.047 -5.573 1.702 1.00 82.75 232 SER A CA 1
ATOM 1852 C C . SER A 1 232 ? 1.189 -5.452 2.589 1.00 82.75 232 SER A C 1
ATOM 1854 O O . SER A 1 232 ? 2.306 -5.698 2.132 1.00 82.75 232 SER A O 1
ATOM 1856 N N . ALA A 1 233 ? 0.990 -5.166 3.880 1.00 82.44 233 ALA A N 1
ATOM 1857 C CA . ALA A 1 233 ? 2.076 -5.035 4.848 1.00 82.44 233 ALA A CA 1
ATOM 1858 C C . ALA A 1 233 ? 2.922 -6.318 4.950 1.00 82.44 233 ALA A C 1
ATOM 1860 O O . ALA A 1 233 ? 4.150 -6.248 4.970 1.00 82.44 233 ALA A O 1
ATOM 1861 N N . LEU A 1 234 ? 2.280 -7.492 4.941 1.00 84.12 234 LEU A N 1
ATOM 1862 C CA . LEU A 1 234 ? 2.963 -8.789 5.014 1.00 84.12 234 LEU A CA 1
ATOM 1863 C C . LEU A 1 234 ? 3.640 -9.204 3.700 1.00 84.12 234 LEU A C 1
ATOM 1865 O O . LEU A 1 234 ? 4.609 -9.961 3.721 1.00 84.12 234 LEU A O 1
ATOM 1869 N N . ARG A 1 235 ? 3.159 -8.729 2.545 1.00 70.88 235 ARG A N 1
ATOM 1870 C CA . ARG A 1 235 ? 3.824 -8.977 1.253 1.00 70.88 235 ARG A CA 1
ATOM 1871 C C . ARG A 1 235 ? 5.094 -8.154 1.092 1.00 70.88 235 ARG A C 1
ATOM 1873 O O . ARG A 1 235 ? 6.042 -8.659 0.513 1.00 70.88 235 ARG A O 1
ATOM 1880 N N . ALA A 1 236 ? 5.126 -6.931 1.614 1.00 58.47 236 ALA A N 1
ATOM 1881 C CA . ALA A 1 236 ? 6.296 -6.060 1.529 1.00 58.47 236 ALA A CA 1
ATOM 1882 C C . ALA A 1 236 ? 7.499 -6.538 2.375 1.00 58.47 236 ALA A C 1
ATOM 1884 O O . ALA A 1 236 ? 8.575 -5.950 2.267 1.00 58.47 236 ALA A O 1
ATOM 1885 N N . GLY A 1 237 ? 7.318 -7.542 3.245 1.00 49.72 237 GLY A N 1
ATOM 1886 C CA . GLY A 1 237 ? 8.381 -8.133 4.070 1.00 49.72 237 GLY A CA 1
ATOM 1887 C C . GLY A 1 237 ? 8.984 -9.434 3.527 1.00 49.72 237 GLY A C 1
ATOM 1888 O O . GLY A 1 237 ? 9.952 -9.922 4.107 1.00 49.72 237 GLY A O 1
ATOM 1889 N N . ASN A 1 238 ? 8.430 -9.982 2.437 1.00 36.72 238 ASN A N 1
ATOM 1890 C CA . ASN A 1 238 ? 8.940 -11.165 1.726 1.00 36.72 238 ASN A CA 1
ATOM 1891 C C . ASN A 1 238 ? 9.627 -10.764 0.417 1.00 36.72 238 ASN A C 1
ATOM 1893 O O . ASN A 1 238 ? 10.574 -11.478 0.021 1.00 36.72 238 ASN A O 1
#

Mean predicted aligned error: 10.99 Å

Foldseek 3Di:
DPPPPPPDDPVVVVVVVVVVVVVVVVVVVVVVVVVVVVVVVVVLVVVLVVLLVVLVVVLVVLVVQLLVLLLVCQLQPDPVSLVSNVVSLVVSLVSLVVQLPSDDVSVVVSVVVVVVSVVVNVLSVLLSVLCQQLDSDCCHHLNVVQVVLLVVCVVVPVPWPSVVLVVLSVQLVVLSSCCSVVLDCVSVVSNVVSLVVNLVSLVPIPDDPVSSVVNNVSSVSNNVSCVSSSVVSNVSVD

Solvent-accessible surface area (backbone atoms only — not comparable to full-atom values): 12420 Å² total; per-residue (Å²): 136,70,83,77,69,75,81,59,54,74,67,55,57,49,51,51,51,52,50,50,52,49,51,50,49,52,49,50,52,51,51,51,51,52,52,50,53,49,52,54,50,53,52,54,52,51,52,46,51,53,52,49,52,52,45,52,54,54,43,53,52,39,52,52,50,28,50,52,30,47,50,50,20,59,65,56,46,42,73,70,36,53,52,48,26,53,52,34,52,55,50,42,51,54,46,35,55,54,36,34,68,65,42,74,67,40,26,55,50,27,54,56,51,48,56,53,49,51,55,50,49,56,52,52,49,52,29,52,51,25,37,54,52,40,24,53,48,81,74,32,41,50,45,14,54,47,50,55,49,47,52,54,44,43,75,76,35,91,84,56,74,42,69,56,53,53,51,39,53,55,51,31,54,50,27,50,48,47,20,43,73,66,30,44,68,68,28,54,55,48,30,54,51,37,52,50,53,44,50,51,50,50,73,73,40,93,61,56,66,74,58,38,54,51,52,54,51,53,51,51,53,41,59,60,38,44,48,58,40,52,54,50,33,44,55,77,66,112

Sequence (238 aa):
MDKLFSKLRIGEKIGLGFALVGLLFVGAVWHYHQTLASVLGDYHQLQGYELRKSLALEIEIELAAVRDAEKSFLIDPQDILAAEVDKHLQTLDKKMAALAMVDRDSRQTAGALQGLLTTYRERFQAVADAWKIMGLDENSGLQGAFRDKVHRLQALAANYNVDHLYTLLLQIRRSEKDLALRQDPAYRELVHKRIGEFRQLVETSELQAQVSERLLAELSQYATSFEPYAESALRAGN

Nearest PDB structures (foldseek):
  3l39-assembly1_A  TM=3.143E-01  e=1.148E+00  Bacteroides thetaiotaomicron VPI-5482
  4tql-assembly1_A  TM=2.081E-01  e=3.656E-01  synthetic construct
  6h2f-assembly1_A  TM=2.130E-01  e=6.640E-01  Aeromonas hydrophila subsp. hydrophila AL09-71
  4jio-assembly1_A  TM=1.692E-01  e=2.543E+00  Naumovozyma castellii
  6mrt-assembly1_A  TM=1.774E-01  e=8.819E+00  Escherichia coli K-12